Protein AF-A0A6V8E5W1-F1 (afdb_monomer)

Foldseek 3Di:
DDPVVVVVVLVVVVVVVQCVLVVPPDPWWDDWDDDPQQKIWTWTDDPPDIDIWIHHDDDDDDDDDDDDDPDDDDDGPRDPPPPPPPPPPVDQAAEEEEEQAQDPDPVLNCLLVVLQVVCVVVRYHYDYDHNPQDLVSSVVVQVPDWFAEEEEDLPADEDDLVRVLVVLVVSRNDPGHYYYYQGAQVGHDDDPVCPPHHYYYHDNDDDGSSVVSSVVSVSSSSSVCVVVVNVPPPD

Mean predicted aligned error: 17.14 Å

Sequence (235 aa):
MSPLSIASFHSTCMWRICRRASSGASKFISQASLSSDNQVRVSLRMGSLGFEATFGFFPKGHHPMTSRRCGWFMDLSVGQRIERASRYKTTMGRLTVHTHGAPKDSAMAQLIERYGERIRSRGVSLEHHSAKLDGVGYVDRLLGRSGRLILMDEGGSQEDSVAFARRFEEWQLGSDDVHLAVGPAEGWPPHDGLRAIERLSLSAMTYPHELAAAMVVEQLYRATEIQRGSGYHKA

Radius of gyration: 29.86 Å; Cα contacts (8 Å, |Δi|>4): 302; chains: 1; bounding box: 34×90×55 Å

Secondary structure (DSSP, 8-state):
--HHHHHHHHHHHHHHHHHHHHTTSSTTEEEEEEETTTEEEEEEEETTEEEEEEEE-PPP-------------------------------PPPEEEEEES--SSHHHHHHHHHHHHHHHTTTEEEEEEPTTS-HHHHHHHHHTSSSEEEEEEEEEEE--HHHHHHHHHHHHHSSS-EEEEEPPTT-----GGGTTSEEEES-SS---HHHHHHHHHHHHHHHHHHHTT-TT---

pLDDT: mean 73.03, std 25.51, range [27.31, 98.06]

Nearest PDB structures (foldseek):
  1to0-assembly1_A  TM=8.620E-01  e=1.796E-09  Bacillus subtilis
  1to0-assembly3_E  TM=8.584E-01  e=2.967E-09  Bacillus subtilis
  5twj-assembly1_C  TM=8.024E-01  e=1.584E-09  Escherichia coli
  1ns5-assembly1_A  TM=8.419E-01  e=8.623E-09  Escherichia coli
  1o6d-assembly1_A  TM=8.060E-01  e=2.353E-08  Thermotoga maritima

Solvent-accessible surface area (backbone atoms only — not comparable to full-atom values): 14125 Å² total; per-residue (Å²): 132,65,74,70,59,58,55,54,51,51,55,54,52,51,49,51,51,52,50,50,55,69,66,67,77,51,100,38,61,73,48,74,52,80,50,99,80,58,29,44,38,40,37,32,41,60,88,94,44,77,46,80,47,74,47,76,69,82,86,90,83,87,85,84,88,84,85,92,71,95,76,82,83,83,81,81,83,82,76,85,75,81,72,75,78,75,69,85,62,94,46,60,14,42,36,35,40,35,33,60,17,70,59,83,51,67,68,48,36,52,49,36,50,58,34,43,63,67,32,40,87,74,47,38,46,82,43,67,39,61,67,84,53,51,60,63,62,48,50,52,59,57,70,70,50,80,56,50,62,35,36,50,36,64,91,25,57,73,66,55,71,67,58,48,23,51,53,52,49,54,44,43,74,29,73,50,31,35,36,43,33,42,41,41,88,90,44,79,60,96,49,80,85,55,73,85,48,50,44,38,16,96,39,95,63,93,64,59,43,55,58,46,46,31,49,52,40,45,51,52,39,50,22,57,34,54,75,69,66,45,80,77,81,73,129

Structure (mmCIF, N/CA/C/O backbone):
data_AF-A0A6V8E5W1-F1
#
_entry.id   AF-A0A6V8E5W1-F1
#
loop_
_atom_site.group_PDB
_atom_site.id
_atom_site.type_symbol
_atom_site.label_atom_id
_atom_site.label_alt_id
_atom_site.label_comp_id
_atom_site.label_asym_id
_atom_site.label_entity_id
_atom_site.label_seq_id
_atom_site.pdbx_PDB_ins_code
_atom_site.Cartn_x
_atom_site.Cartn_y
_atom_site.Cartn_z
_atom_site.occupancy
_atom_site.B_iso_or_equiv
_atom_site.auth_seq_id
_atom_site.auth_comp_id
_atom_site.auth_asym_id
_atom_site.auth_atom_id
_atom_site.pdbx_PDB_model_num
ATOM 1 N N . MET A 1 1 ? -8.814 -72.113 25.671 1.00 39.00 1 MET A N 1
ATOM 2 C CA . MET A 1 1 ? -8.827 -71.051 26.704 1.00 39.00 1 MET A CA 1
ATOM 3 C C . MET A 1 1 ? -10.109 -70.265 26.525 1.00 39.00 1 MET A C 1
ATOM 5 O O . MET A 1 1 ? -10.386 -69.837 25.413 1.00 39.00 1 MET A O 1
ATOM 9 N N . SER A 1 2 ? -10.933 -70.184 27.565 1.00 28.11 2 SER A N 1
ATOM 10 C CA . SER A 1 2 ? -12.239 -69.524 27.532 1.00 28.11 2 SER A CA 1
ATOM 11 C C . SER A 1 2 ? -12.092 -68.018 27.230 1.00 28.11 2 SER A C 1
ATOM 13 O O . SER A 1 2 ? -11.207 -67.373 27.799 1.00 28.11 2 SER A O 1
ATOM 15 N N . PRO A 1 3 ? -12.946 -67.429 26.367 1.00 32.72 3 PRO A N 1
ATOM 16 C CA . PRO A 1 3 ? -12.862 -66.016 25.961 1.00 32.72 3 PRO A CA 1
ATOM 17 C C . PRO A 1 3 ? -12.962 -65.027 27.137 1.00 32.72 3 PRO A C 1
ATOM 19 O O . PRO A 1 3 ? -12.435 -63.918 27.070 1.00 32.72 3 PRO A O 1
ATOM 22 N N . LEU A 1 4 ? -13.538 -65.460 28.262 1.00 30.83 4 LEU A N 1
ATOM 23 C CA . LEU A 1 4 ? -13.637 -64.687 29.504 1.00 30.83 4 LEU A CA 1
ATOM 24 C C . LEU A 1 4 ? -12.272 -64.400 30.166 1.00 30.83 4 LEU A C 1
ATOM 26 O O . LEU A 1 4 ? -12.110 -63.365 30.810 1.00 30.83 4 LEU A O 1
ATOM 30 N N . SER A 1 5 ? -11.262 -65.260 29.976 1.00 32.47 5 SER A N 1
ATOM 31 C CA . SER A 1 5 ? -9.927 -65.067 30.572 1.00 32.47 5 SER A CA 1
ATOM 32 C C . SER A 1 5 ? -9.123 -63.961 29.872 1.00 32.47 5 SER A C 1
ATOM 34 O O . SER A 1 5 ? -8.417 -63.198 30.531 1.00 32.47 5 SER A O 1
ATOM 36 N N . ILE A 1 6 ? -9.275 -63.818 28.550 1.00 34.16 6 ILE A N 1
ATOM 37 C CA . ILE A 1 6 ? -8.532 -62.844 27.731 1.00 34.16 6 ILE A CA 1
ATOM 38 C C . ILE A 1 6 ? -9.069 -61.418 27.926 1.00 34.16 6 ILE A C 1
ATOM 40 O O . ILE A 1 6 ? -8.277 -60.474 27.984 1.00 34.16 6 ILE A O 1
ATOM 44 N N . ALA A 1 7 ? -10.389 -61.260 28.071 1.00 36.50 7 ALA A N 1
ATOM 45 C CA . ALA A 1 7 ? -11.021 -59.966 28.337 1.00 36.50 7 ALA A CA 1
ATOM 46 C C . ALA A 1 7 ? -10.644 -59.423 29.728 1.00 36.50 7 ALA A C 1
ATOM 48 O O . ALA A 1 7 ? -10.270 -58.258 29.867 1.00 36.50 7 ALA A O 1
ATOM 49 N N . SER A 1 8 ? -10.641 -60.290 30.748 1.00 36.69 8 SER A N 1
ATOM 50 C CA . SER A 1 8 ? -10.217 -59.931 32.109 1.00 36.69 8 SER A CA 1
ATOM 51 C C . SER A 1 8 ? -8.737 -59.520 32.168 1.00 36.69 8 SER A C 1
ATOM 53 O O . SER A 1 8 ? -8.385 -58.535 32.826 1.00 36.69 8 SER A O 1
ATOM 55 N N . PHE A 1 9 ? -7.865 -60.202 31.414 1.00 35.69 9 PHE A N 1
ATOM 56 C CA . PHE A 1 9 ? -6.437 -59.879 31.362 1.00 35.69 9 PHE A CA 1
ATOM 57 C C . PHE A 1 9 ? -6.160 -58.540 30.651 1.00 35.69 9 PHE A C 1
ATOM 59 O O . PHE A 1 9 ? -5.401 -57.723 31.176 1.00 35.69 9 PHE A O 1
ATOM 66 N N . HIS A 1 10 ? -6.822 -58.263 29.517 1.00 44.91 10 HIS A N 1
ATOM 67 C CA . HIS A 1 10 ? -6.701 -56.980 28.802 1.00 44.91 10 HIS A CA 1
ATOM 68 C C . HIS A 1 10 ? -7.191 -55.802 29.641 1.00 44.91 10 HIS A C 1
ATOM 70 O O . HIS A 1 10 ? -6.483 -54.802 29.765 1.00 44.91 10 HIS A O 1
ATOM 76 N N . SER A 1 11 ? -8.346 -55.949 30.295 1.00 48.28 11 SER A N 1
ATOM 77 C CA . SER A 1 11 ? -8.910 -54.896 31.140 1.00 48.28 11 SER A CA 1
ATOM 78 C C . SER A 1 11 ? -8.008 -54.594 32.345 1.00 48.28 11 SER A C 1
ATOM 80 O O . SER A 1 11 ? -7.834 -53.434 32.712 1.00 48.28 11 SER A O 1
ATOM 82 N N . THR A 1 12 ? -7.352 -55.610 32.917 1.00 49.97 12 THR A N 1
ATOM 83 C CA . THR A 1 12 ? -6.424 -55.439 34.051 1.00 49.97 12 THR A CA 1
ATOM 84 C C . THR A 1 12 ? -5.096 -54.794 33.632 1.00 49.97 12 THR A C 1
ATOM 86 O O . THR A 1 12 ? -4.556 -53.952 34.356 1.00 49.97 12 THR A O 1
ATOM 89 N N . CYS A 1 13 ? -4.567 -55.142 32.453 1.00 49.88 13 CYS A N 1
ATOM 90 C CA . CYS A 1 13 ? -3.348 -54.538 31.905 1.00 49.88 13 CYS A CA 1
ATOM 91 C C . CYS A 1 13 ? -3.576 -53.075 31.494 1.00 49.88 13 CYS A C 1
ATOM 93 O O . CYS A 1 13 ? -2.781 -52.211 31.868 1.00 49.88 13 CYS A O 1
ATOM 95 N N . MET A 1 14 ? -4.688 -52.780 30.810 1.00 48.50 14 MET A N 1
ATOM 96 C CA . MET A 1 14 ? -5.081 -51.415 30.438 1.00 48.50 14 MET A CA 1
ATOM 97 C C . MET A 1 14 ? -5.341 -50.549 31.669 1.00 48.50 14 MET A C 1
ATOM 99 O O . M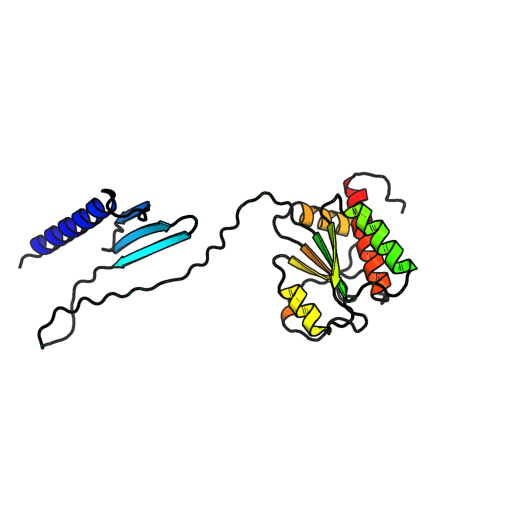ET A 1 14 ? -4.845 -49.425 31.737 1.00 48.50 14 MET A O 1
ATOM 103 N N . TRP A 1 15 ? -6.008 -51.088 32.694 1.00 50.12 15 TRP A N 1
ATOM 104 C CA . TRP A 1 15 ? -6.221 -50.357 33.942 1.00 50.12 15 TRP A CA 1
ATOM 105 C C . TRP A 1 15 ? -4.907 -50.073 34.680 1.00 50.12 15 TRP A C 1
ATOM 107 O O . TRP A 1 15 ? -4.710 -48.963 35.168 1.00 50.12 15 TRP A O 1
ATOM 117 N N . ARG A 1 16 ? -3.952 -51.016 34.705 1.00 51.94 16 ARG A N 1
ATOM 118 C CA . ARG A 1 16 ? -2.610 -50.779 35.274 1.00 51.94 16 ARG A CA 1
ATOM 119 C C . ARG A 1 16 ? -1.819 -49.718 34.508 1.00 51.94 16 ARG A C 1
ATOM 121 O O . ARG A 1 16 ? -1.139 -48.923 35.151 1.00 51.94 16 ARG A O 1
ATOM 128 N N . ILE A 1 17 ? -1.908 -49.679 33.178 1.00 54.47 17 ILE A N 1
ATOM 129 C CA . ILE A 1 17 ? -1.236 -48.665 32.349 1.00 54.47 17 ILE A CA 1
ATOM 130 C C . ILE A 1 17 ? -1.854 -47.284 32.588 1.00 54.47 17 ILE A C 1
ATOM 132 O O . ILE A 1 17 ? -1.120 -46.345 32.892 1.00 54.47 17 ILE A O 1
ATOM 136 N N . CYS A 1 18 ? -3.186 -47.168 32.564 1.00 50.69 18 CYS A N 1
ATOM 137 C CA . CYS A 1 18 ? -3.882 -45.919 32.883 1.00 50.69 18 CYS A CA 1
ATOM 138 C C . CYS A 1 18 ? -3.580 -45.446 34.310 1.00 50.69 18 CYS A C 1
ATOM 140 O O . CYS A 1 18 ? -3.264 -44.276 34.501 1.00 50.69 18 CYS A O 1
ATOM 142 N N . ARG A 1 19 ? -3.584 -46.349 35.302 1.00 50.03 19 ARG A N 1
ATOM 143 C CA . ARG A 1 19 ? -3.295 -46.002 36.702 1.00 50.03 19 ARG A CA 1
ATOM 144 C C . ARG A 1 19 ? -1.847 -45.552 36.903 1.00 50.03 19 ARG A C 1
ATOM 146 O O . ARG A 1 19 ? -1.606 -44.660 37.706 1.00 50.03 19 ARG A O 1
ATOM 153 N N . ARG A 1 20 ? -0.891 -46.134 36.167 1.00 50.88 20 ARG A N 1
ATOM 154 C CA . ARG A 1 20 ? 0.535 -45.759 36.215 1.00 50.88 20 ARG A CA 1
ATOM 155 C C . ARG A 1 20 ? 0.822 -44.455 35.461 1.00 50.88 20 ARG A C 1
ATOM 157 O O . ARG A 1 20 ? 1.708 -43.706 35.863 1.00 50.88 20 ARG A O 1
ATOM 164 N N . ALA A 1 21 ? 0.049 -44.169 34.412 1.00 48.72 21 ALA A N 1
ATOM 165 C CA . ALA A 1 21 ? 0.052 -42.892 33.703 1.00 48.72 21 ALA A CA 1
ATOM 166 C C . ALA A 1 21 ? -0.563 -41.759 34.548 1.00 48.72 21 ALA A C 1
ATOM 168 O O . ALA A 1 21 ? -0.038 -40.651 34.548 1.00 48.72 21 ALA A O 1
ATOM 169 N N . SER A 1 22 ? -1.621 -42.042 35.320 1.00 47.31 22 SER A N 1
ATOM 170 C CA . SER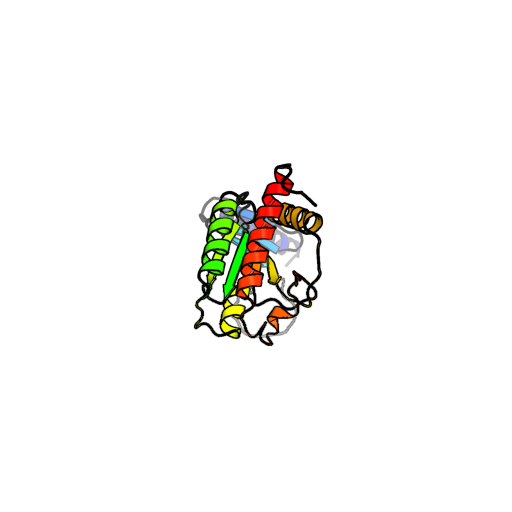 A 1 22 ? -2.260 -41.072 36.220 1.0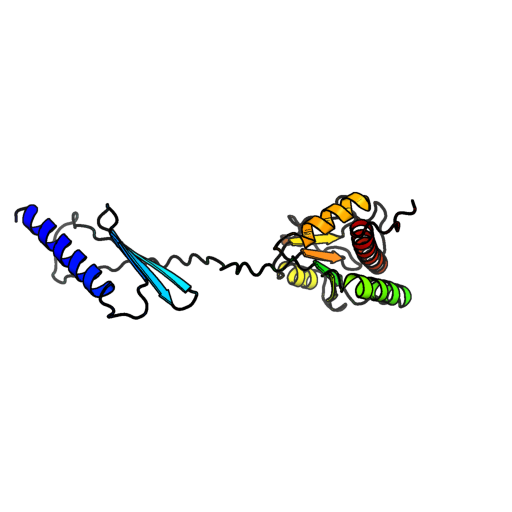0 47.31 22 SER A CA 1
ATOM 171 C C . SER A 1 22 ? -1.539 -40.897 37.563 1.00 47.31 22 SER A C 1
ATOM 173 O O . SER A 1 22 ? -1.702 -39.868 38.206 1.00 47.31 22 SER A O 1
ATOM 175 N N . SER A 1 23 ? -0.737 -41.874 38.013 1.00 46.88 23 SER A N 1
ATOM 176 C CA . SER A 1 23 ? -0.037 -41.837 39.310 1.00 46.88 23 SER A CA 1
ATOM 177 C C . SER A 1 23 ? 1.282 -41.045 39.307 1.00 46.88 23 SER A C 1
ATOM 179 O O . SER A 1 23 ? 2.135 -41.283 40.157 1.00 46.88 23 SER A O 1
ATOM 181 N N . GLY A 1 24 ? 1.485 -40.124 38.360 1.00 48.00 24 GLY A N 1
ATOM 182 C CA . GLY A 1 24 ? 2.549 -39.113 38.448 1.00 48.00 24 GLY A CA 1
ATOM 183 C C . GLY A 1 24 ? 3.979 -39.569 38.130 1.00 48.00 24 GLY A C 1
ATOM 184 O O . GLY A 1 24 ? 4.919 -38.845 38.442 1.00 48.00 24 GLY A O 1
ATOM 185 N N . ALA A 1 25 ? 4.185 -40.720 37.481 1.00 42.56 25 ALA A N 1
ATOM 186 C CA . ALA A 1 25 ? 5.536 -41.190 37.137 1.00 42.56 25 ALA A CA 1
ATOM 187 C C . ALA A 1 25 ? 6.127 -40.584 35.840 1.00 42.56 25 ALA A C 1
ATOM 189 O O . ALA A 1 25 ? 7.254 -40.908 35.479 1.00 42.56 25 ALA A O 1
ATOM 190 N N . SER A 1 26 ? 5.418 -39.695 35.133 1.00 49.19 26 SER A N 1
ATOM 191 C CA . SER A 1 26 ? 5.976 -38.959 33.988 1.00 49.19 26 SER A CA 1
ATOM 192 C C . SER A 1 26 ? 5.387 -37.551 33.910 1.00 49.19 26 SER A C 1
ATOM 194 O O . SER A 1 26 ? 4.176 -37.392 33.783 1.00 49.19 26 SER A O 1
ATOM 196 N N . LYS A 1 27 ? 6.249 -36.526 33.971 1.00 49.88 27 LYS A N 1
ATOM 197 C CA . LYS A 1 27 ? 5.917 -35.081 34.000 1.00 49.88 27 LYS A CA 1
ATOM 198 C C . LYS A 1 27 ? 5.140 -34.552 32.775 1.00 49.88 27 LYS A C 1
ATOM 200 O O . LYS A 1 27 ? 4.880 -33.356 32.713 1.00 49.88 27 LYS A O 1
ATOM 205 N N . PHE A 1 28 ? 4.784 -35.403 31.812 1.00 51.28 28 PHE A N 1
ATOM 206 C CA . PHE A 1 28 ? 4.293 -34.995 30.491 1.00 51.28 28 PHE A CA 1
ATOM 207 C C . PHE A 1 28 ? 2.900 -35.520 30.124 1.00 51.28 28 PHE A C 1
ATOM 209 O O . PHE A 1 28 ? 2.378 -35.139 29.081 1.00 51.28 28 PHE A O 1
ATOM 216 N N . ILE A 1 29 ? 2.278 -36.376 30.940 1.00 52.03 29 ILE A N 1
ATOM 217 C CA . ILE A 1 29 ? 0.945 -36.932 30.651 1.00 52.03 29 ILE A CA 1
ATOM 218 C C . ILE A 1 29 ? -0.122 -36.026 31.261 1.00 52.03 29 ILE A C 1
ATOM 220 O O . ILE A 1 29 ? -0.190 -35.899 32.480 1.00 52.03 29 ILE A O 1
ATOM 224 N N . SER A 1 30 ? -0.957 -35.404 30.422 1.00 54.50 30 SER A N 1
ATOM 225 C CA . SER A 1 30 ? -2.033 -34.524 30.896 1.00 54.50 30 SER A CA 1
ATOM 226 C C . SER A 1 30 ? -3.369 -35.248 31.037 1.00 54.50 30 SER A C 1
ATOM 228 O O . SER A 1 30 ? -4.130 -34.930 31.944 1.00 54.50 30 SER A O 1
ATOM 230 N N . GLN A 1 31 ? -3.670 -36.212 30.158 1.00 54.16 31 GLN A N 1
ATOM 231 C CA . GLN A 1 31 ? -4.918 -36.976 30.221 1.00 54.16 31 GLN A CA 1
ATOM 232 C C . GLN A 1 31 ? -4.781 -38.316 29.485 1.00 54.16 31 GLN A C 1
ATOM 234 O O . GLN A 1 31 ? -4.166 -38.392 28.422 1.00 54.16 31 GLN A O 1
ATOM 239 N N . ALA A 1 32 ? -5.374 -39.372 30.040 1.00 52.66 32 ALA A N 1
ATOM 240 C CA . ALA A 1 32 ? -5.524 -40.662 29.374 1.00 52.66 32 ALA A CA 1
ATOM 241 C C . ALA A 1 32 ? -7.001 -41.060 29.421 1.00 52.66 32 ALA A C 1
ATOM 243 O O . ALA A 1 32 ? -7.615 -41.011 30.488 1.00 52.66 32 ALA A O 1
ATOM 244 N N . SER A 1 33 ? -7.571 -41.432 28.276 1.00 52.09 33 SER A N 1
ATOM 245 C CA . SER A 1 33 ? -8.960 -41.892 28.184 1.00 52.09 33 SER A CA 1
ATOM 246 C C . SER A 1 33 ? -9.050 -43.178 27.368 1.00 52.09 33 SER A C 1
ATOM 248 O O . SER A 1 33 ? -8.272 -43.406 26.437 1.00 52.09 33 SER A O 1
ATOM 250 N N . LEU A 1 34 ? -9.979 -44.044 27.770 1.00 48.88 34 LEU A N 1
ATOM 251 C CA . LEU A 1 34 ? -10.322 -45.253 27.037 1.00 48.88 34 LEU A CA 1
ATOM 252 C C . LEU A 1 34 ? -11.406 -44.928 26.010 1.00 48.88 34 LEU A C 1
ATOM 254 O O . LEU A 1 34 ? -12.451 -44.392 26.374 1.00 48.88 34 LEU A O 1
ATOM 258 N N . SER A 1 35 ? -11.157 -45.280 24.750 1.00 53.78 35 SER A N 1
ATOM 259 C CA . SER A 1 35 ? -12.182 -45.315 23.705 1.00 53.78 35 SER A CA 1
ATOM 260 C C . SER A 1 35 ? -12.846 -46.697 23.676 1.00 53.78 35 SER A C 1
ATOM 262 O O . SER A 1 35 ? -12.212 -47.694 24.032 1.00 53.78 35 SER A O 1
ATOM 264 N N . SER A 1 36 ? -14.103 -46.768 23.233 1.00 50.22 36 SER A N 1
ATOM 265 C CA . SER A 1 36 ? -14.906 -47.997 23.127 1.00 50.22 36 SER A CA 1
ATOM 266 C C . SER A 1 36 ? -14.303 -49.078 22.214 1.00 50.22 36 SER A C 1
ATOM 268 O O . SER A 1 36 ? -14.674 -50.241 22.341 1.00 50.22 36 SER A O 1
ATOM 270 N N . ASP A 1 37 ? -13.322 -48.732 21.372 1.00 53.25 37 ASP A N 1
ATOM 271 C CA . ASP A 1 37 ? -12.779 -49.600 20.312 1.00 53.25 37 ASP A CA 1
ATOM 272 C C . ASP A 1 37 ? -11.394 -50.202 20.626 1.00 53.25 37 ASP A C 1
ATOM 274 O O . ASP A 1 37 ? -10.540 -50.327 19.750 1.00 53.25 37 ASP A O 1
ATOM 278 N N . ASN A 1 38 ? -11.130 -50.576 21.884 1.00 56.22 38 ASN A N 1
ATOM 279 C CA . ASN A 1 38 ? -9.856 -51.195 22.301 1.00 56.22 38 ASN A CA 1
ATOM 280 C C . ASN A 1 38 ? -8.610 -50.326 21.992 1.00 56.22 38 ASN A C 1
ATOM 282 O O . ASN A 1 38 ? -7.503 -50.829 21.764 1.00 56.22 38 ASN A O 1
ATOM 286 N N . GLN A 1 39 ? -8.804 -49.003 21.986 1.00 54.53 39 GLN A N 1
ATOM 287 C CA . GLN A 1 39 ? -7.762 -48.000 21.800 1.00 54.53 39 GLN A CA 1
ATOM 288 C C . GLN A 1 39 ? -7.560 -47.188 23.081 1.00 54.53 39 GLN A C 1
ATOM 290 O O . GLN A 1 39 ? -8.517 -46.743 23.721 1.00 54.53 39 GLN A O 1
ATOM 295 N N . VAL A 1 40 ? -6.297 -46.957 23.435 1.00 55.75 40 VAL A N 1
ATOM 296 C CA . VAL A 1 40 ? -5.905 -46.047 24.512 1.00 55.75 40 VAL A CA 1
ATOM 297 C C . VAL A 1 40 ? -5.382 -44.768 23.884 1.00 55.75 40 VAL A C 1
ATOM 299 O O . VAL A 1 40 ? -4.393 -44.783 23.151 1.00 55.75 40 VAL A O 1
ATOM 302 N N . ARG A 1 41 ? -6.035 -43.651 24.190 1.00 54.91 41 ARG A N 1
ATOM 303 C CA . ARG A 1 41 ? -5.601 -42.327 23.759 1.00 54.91 41 ARG A CA 1
ATOM 304 C C . ARG A 1 41 ? -4.870 -41.650 24.906 1.00 54.91 41 ARG A C 1
ATOM 306 O O . ARG A 1 41 ? -5.413 -41.520 26.007 1.00 54.91 41 ARG A O 1
ATOM 313 N N . VAL A 1 42 ? -3.639 -41.228 24.645 1.00 60.59 42 VAL A N 1
ATOM 314 C CA . VAL A 1 42 ? -2.805 -40.508 25.605 1.00 60.59 42 VAL A CA 1
ATOM 315 C C . VAL A 1 42 ? -2.515 -39.125 25.048 1.00 60.59 42 VAL A C 1
ATOM 317 O O . VAL A 1 42 ? -1.856 -38.979 24.019 1.00 60.59 42 VAL A O 1
ATOM 320 N N . SER A 1 43 ? -2.995 -38.111 25.758 1.00 52.34 43 SER A N 1
ATOM 321 C CA . SER A 1 43 ? -2.653 -36.720 25.497 1.00 52.34 43 SER A CA 1
ATOM 322 C C . SER A 1 43 ? -1.469 -36.332 26.378 1.00 52.34 43 SER A C 1
ATOM 324 O O . SER A 1 43 ? -1.516 -36.437 27.610 1.00 52.34 43 SER A O 1
ATOM 326 N N . LEU A 1 44 ? -0.395 -35.893 25.731 1.00 55.06 44 LEU A N 1
ATOM 327 C CA . LEU A 1 44 ? 0.821 -35.406 26.365 1.00 55.06 44 LEU A CA 1
ATOM 328 C C . LEU A 1 44 ? 0.894 -33.885 26.201 1.00 55.06 44 LEU A C 1
ATOM 330 O O . LEU A 1 44 ? 0.632 -33.361 25.119 1.00 55.06 44 LEU A O 1
ATOM 334 N N . ARG A 1 45 ? 1.293 -33.170 27.254 1.00 44.34 45 ARG A N 1
ATOM 335 C CA . ARG A 1 45 ? 1.620 -31.738 27.187 1.00 44.34 45 ARG A CA 1
ATOM 336 C C . ARG A 1 45 ? 3.066 -31.517 27.597 1.00 44.34 45 ARG A C 1
ATOM 338 O O . ARG A 1 45 ? 3.481 -31.922 28.680 1.00 44.34 45 ARG A O 1
ATOM 345 N N . MET A 1 46 ? 3.811 -30.814 26.750 1.00 45.06 46 MET A N 1
ATOM 346 C CA . MET A 1 46 ? 5.163 -30.343 27.034 1.00 45.06 46 MET A CA 1
ATOM 347 C C . MET A 1 46 ? 5.229 -28.844 26.725 1.00 45.06 46 MET A C 1
ATOM 349 O O . MET A 1 46 ? 5.339 -28.434 25.572 1.00 45.06 46 MET A O 1
ATOM 353 N N . GLY A 1 47 ? 5.103 -28.002 27.754 1.00 60.00 47 GLY A N 1
ATOM 354 C CA . GLY A 1 47 ? 4.986 -26.552 27.563 1.00 60.00 47 GLY A CA 1
ATOM 355 C C . GLY A 1 47 ? 3.724 -26.181 26.772 1.00 60.00 47 GLY A C 1
ATOM 356 O O . GLY A 1 47 ? 2.622 -26.567 27.155 1.00 60.00 47 GLY A O 1
ATOM 357 N N . SER A 1 48 ? 3.882 -25.444 25.667 1.00 44.97 48 SER A N 1
ATOM 358 C CA . SER A 1 48 ? 2.791 -25.076 24.747 1.00 44.97 48 SER A CA 1
ATOM 359 C C . SER A 1 48 ? 2.514 -26.113 23.651 1.00 44.97 48 SER A C 1
ATOM 361 O O . SER A 1 48 ? 1.668 -25.869 22.795 1.00 44.97 48 SER A O 1
ATOM 363 N N . LEU A 1 49 ? 3.237 -27.237 23.634 1.00 41.44 49 LEU A N 1
ATOM 364 C CA . LEU A 1 49 ? 3.074 -28.297 22.641 1.00 41.44 49 LEU A CA 1
ATOM 365 C C . LEU A 1 49 ? 2.185 -29.405 23.212 1.00 41.44 49 LEU A C 1
ATOM 367 O O . LEU A 1 49 ? 2.483 -29.978 24.265 1.00 41.44 49 LEU A O 1
ATOM 371 N N . GLY A 1 50 ? 1.085 -29.686 22.515 1.00 44.16 50 GLY A N 1
ATOM 372 C CA . GLY A 1 50 ? 0.239 -30.850 22.754 1.00 44.16 50 GLY A CA 1
ATOM 373 C C . GLY A 1 50 ? 0.581 -31.956 21.763 1.00 44.16 50 GLY A C 1
ATOM 374 O O . GLY A 1 50 ? 0.682 -31.695 20.568 1.00 44.16 50 GLY A O 1
ATOM 375 N N . PHE A 1 51 ? 0.750 -33.180 22.255 1.00 52.34 51 PHE A N 1
ATOM 376 C CA . PHE A 1 51 ? 0.887 -34.374 21.427 1.00 52.34 51 PHE A CA 1
ATOM 377 C C . PHE A 1 51 ? -0.248 -35.334 21.758 1.00 52.34 51 PHE A C 1
ATOM 379 O O . PHE A 1 51 ? -0.581 -35.536 22.927 1.00 52.34 51 PHE A O 1
ATOM 386 N N . GLU A 1 52 ? -0.817 -35.955 20.735 1.00 47.06 52 GLU A N 1
ATOM 387 C CA . GLU A 1 52 ? -1.833 -36.985 20.896 1.00 47.06 52 GLU A CA 1
ATOM 388 C C . GLU A 1 52 ? -1.284 -38.287 20.320 1.00 47.06 52 GLU A C 1
ATOM 390 O O . GLU A 1 52 ? -0.955 -38.373 19.139 1.00 47.06 52 GLU A O 1
ATOM 395 N N . ALA A 1 53 ? -1.126 -39.290 21.181 1.00 53.84 53 ALA A N 1
ATOM 396 C CA . ALA A 1 53 ? -0.707 -40.625 20.789 1.00 53.84 53 ALA A CA 1
ATOM 397 C C . ALA A 1 53 ? -1.889 -41.577 20.976 1.00 53.84 53 ALA A C 1
ATOM 399 O O . ALA A 1 53 ? -2.472 -41.658 22.061 1.00 53.84 53 ALA A O 1
ATOM 400 N N . THR A 1 54 ? -2.241 -42.299 19.916 1.00 49.06 54 THR A N 1
ATOM 401 C CA . THR A 1 54 ? -3.297 -43.314 19.954 1.00 49.06 54 THR A CA 1
ATOM 402 C C . THR A 1 54 ? -2.657 -44.690 19.863 1.00 49.06 54 THR A C 1
ATOM 404 O O . THR A 1 54 ? -1.924 -44.975 18.922 1.00 49.06 54 THR A O 1
ATOM 407 N N . PHE A 1 55 ? -2.928 -45.542 20.847 1.00 53.41 55 PHE A N 1
ATOM 408 C CA . PHE A 1 55 ? -2.420 -46.907 20.920 1.00 53.41 55 PHE A CA 1
ATOM 409 C C . PHE A 1 55 ? -3.574 -47.879 20.670 1.00 53.41 55 PHE A C 1
ATOM 411 O O . PHE A 1 55 ? -4.480 -47.976 21.497 1.00 53.41 55 PHE A O 1
ATOM 418 N N . GLY A 1 56 ? -3.559 -48.592 19.543 1.00 46.16 56 GLY A N 1
ATOM 419 C CA . GLY A 1 56 ? -4.543 -49.633 19.231 1.00 46.16 56 GLY A CA 1
ATOM 420 C C . GLY A 1 56 ? -4.030 -51.037 19.551 1.00 46.16 56 GLY A C 1
ATOM 421 O O . GLY A 1 56 ? -2.881 -51.357 19.253 1.00 46.16 56 GLY A O 1
ATOM 422 N N . PHE A 1 57 ? -4.882 -51.888 20.131 1.00 50.59 57 PHE A N 1
ATOM 423 C CA . PHE A 1 57 ? -4.575 -53.298 20.392 1.00 50.59 57 PHE A CA 1
ATOM 424 C C . PHE A 1 57 ? -5.443 -54.211 19.515 1.00 50.59 57 PHE A C 1
ATOM 426 O O . PHE A 1 57 ? -6.649 -54.328 19.734 1.00 50.59 57 PHE A O 1
ATOM 433 N N . PHE A 1 58 ? -4.827 -54.891 18.542 1.00 46.81 58 PHE A N 1
ATOM 434 C CA . PHE A 1 58 ? -5.511 -55.834 17.650 1.00 46.81 58 PHE A CA 1
ATOM 435 C C . PHE A 1 58 ? -5.243 -57.301 18.045 1.00 46.81 58 PHE A C 1
ATOM 437 O O . PHE A 1 58 ? -4.079 -57.686 18.202 1.00 46.81 58 PHE A O 1
ATOM 444 N N . PRO A 1 59 ? -6.277 -58.156 18.172 1.00 40.53 59 PRO A N 1
ATOM 445 C CA . PRO A 1 59 ? -6.099 -59.600 18.314 1.00 40.53 59 PRO A CA 1
ATOM 446 C C . PRO A 1 59 ? -5.714 -60.246 16.968 1.00 40.53 59 PRO A C 1
ATOM 448 O O . PRO A 1 59 ? -6.277 -59.927 15.925 1.00 40.53 59 PRO A O 1
ATOM 451 N N . LYS A 1 60 ? -4.734 -61.163 16.978 1.00 38.12 60 LYS A N 1
ATOM 452 C CA . LYS A 1 60 ? -4.211 -61.829 15.769 1.00 38.12 60 LYS A CA 1
ATOM 453 C C . LYS A 1 60 ? -5.182 -62.858 15.167 1.00 38.12 60 LYS A C 1
ATOM 455 O O . LYS A 1 60 ? -5.637 -63.754 15.870 1.00 38.12 60 LYS A O 1
ATOM 460 N N . GLY A 1 61 ? -5.307 -62.826 13.839 1.00 32.50 61 GLY A N 1
ATOM 461 C CA . GLY A 1 61 ? -5.717 -63.929 12.951 1.00 32.50 61 GLY A CA 1
ATOM 462 C C . GLY A 1 61 ? -5.965 -63.352 11.551 1.00 32.50 61 GLY A C 1
ATOM 463 O O . GLY A 1 61 ? -6.866 -62.546 11.401 1.00 32.50 61 GLY A O 1
ATOM 464 N N . HIS A 1 62 ? -5.138 -63.561 10.525 1.00 31.19 62 HIS A N 1
ATOM 465 C CA . HIS A 1 62 ? -4.751 -64.831 9.910 1.00 31.19 62 HIS A CA 1
ATOM 466 C C . HIS A 1 62 ? -3.351 -64.754 9.264 1.00 31.19 62 HIS A C 1
ATOM 468 O O . HIS A 1 62 ? -3.074 -63.802 8.546 1.00 31.19 62 HIS A O 1
ATOM 474 N N . HIS A 1 63 ? -2.494 -65.760 9.492 1.00 30.67 63 HIS A N 1
ATOM 475 C CA . HIS A 1 63 ? -1.786 -66.567 8.470 1.00 30.67 63 HIS A CA 1
ATOM 476 C C . HIS A 1 63 ? -0.807 -67.569 9.135 1.00 30.67 63 HIS A C 1
ATOM 478 O O . HIS A 1 63 ? -0.423 -67.369 10.292 1.00 30.67 63 HIS A O 1
ATOM 484 N N . PRO A 1 64 ? -0.481 -68.700 8.471 1.00 31.31 64 PRO A N 1
ATOM 485 C CA . PRO A 1 64 ? -0.016 -69.918 9.130 1.00 31.31 64 PRO A CA 1
ATOM 486 C C . PRO A 1 64 ? 1.501 -69.967 9.377 1.00 31.31 64 PRO A C 1
ATOM 488 O O . PRO A 1 64 ? 2.296 -69.461 8.597 1.00 31.31 64 PRO A O 1
ATOM 491 N N . MET A 1 65 ? 1.852 -70.649 10.475 1.00 28.00 65 MET A N 1
ATOM 492 C CA . MET A 1 65 ? 3.072 -71.438 10.722 1.00 28.00 65 MET A CA 1
ATOM 493 C C . MET A 1 65 ? 4.417 -70.904 10.187 1.00 28.00 65 MET A C 1
ATOM 495 O O . MET A 1 65 ? 4.818 -71.211 9.075 1.00 28.00 65 MET A O 1
ATOM 499 N N . THR A 1 66 ? 5.230 -70.279 11.044 1.00 29.88 66 THR A N 1
ATOM 500 C CA . THR A 1 66 ? 6.363 -70.906 11.772 1.00 29.88 66 THR A CA 1
ATOM 501 C C . THR A 1 66 ? 7.361 -69.864 12.297 1.00 29.88 66 THR A C 1
ATOM 503 O O . THR A 1 66 ? 7.552 -68.784 11.749 1.00 29.88 66 THR A O 1
ATOM 506 N N . SER A 1 67 ? 8.055 -70.276 13.357 1.00 27.31 67 SER A N 1
ATOM 507 C CA . SER A 1 67 ? 9.227 -69.664 13.991 1.00 27.31 67 SER A CA 1
ATOM 508 C C . SER A 1 67 ? 8.974 -68.618 15.086 1.00 27.31 67 SER A C 1
ATOM 510 O O . SER A 1 67 ? 8.191 -67.676 14.998 1.00 27.31 67 SER A O 1
ATOM 512 N N . ARG A 1 68 ? 9.637 -68.905 16.206 1.00 35.50 68 ARG A N 1
ATOM 513 C CA . ARG A 1 68 ? 9.546 -68.268 17.511 1.00 35.50 68 ARG A CA 1
ATOM 514 C C . ARG A 1 68 ? 10.318 -66.952 17.501 1.00 35.50 68 ARG A C 1
ATOM 516 O O . ARG A 1 68 ? 11.526 -66.971 17.304 1.00 35.50 68 ARG A O 1
ATOM 523 N N . ARG A 1 69 ? 9.628 -65.858 17.816 1.00 30.81 69 ARG A N 1
ATOM 524 C CA . ARG A 1 69 ? 10.053 -64.704 18.634 1.00 30.81 69 ARG A CA 1
ATOM 525 C C . ARG A 1 69 ? 8.868 -63.740 18.625 1.00 30.81 69 ARG A C 1
ATOM 527 O O . ARG A 1 69 ? 8.401 -63.347 17.562 1.00 30.81 69 ARG A O 1
ATOM 534 N N . CYS A 1 70 ? 8.328 -63.421 19.799 1.00 29.86 70 CYS A N 1
ATOM 535 C CA . CYS A 1 70 ? 7.225 -62.473 19.950 1.00 29.86 70 CYS A CA 1
ATOM 536 C C . CYS A 1 70 ? 7.710 -61.061 19.589 1.00 29.86 70 CYS A C 1
ATOM 538 O O . CYS A 1 70 ? 8.110 -60.296 20.460 1.00 29.86 70 CYS A O 1
ATOM 540 N N . GLY A 1 71 ? 7.721 -60.741 18.296 1.00 27.80 71 GLY A N 1
ATOM 541 C CA . GLY A 1 71 ? 7.883 -59.383 17.798 1.00 27.80 71 GLY A CA 1
ATOM 542 C C . GLY A 1 71 ? 6.575 -58.629 17.999 1.00 27.80 71 GLY A C 1
ATOM 543 O O . GLY A 1 71 ? 5.589 -58.898 17.313 1.00 27.80 71 GLY A O 1
ATOM 544 N N . TRP A 1 72 ? 6.555 -57.734 18.981 1.00 35.62 72 TRP A N 1
ATOM 545 C CA . TRP A 1 72 ? 5.527 -56.709 19.108 1.00 35.62 72 TRP A CA 1
ATOM 546 C C . TRP A 1 72 ? 5.809 -55.656 18.037 1.00 35.62 72 TRP A C 1
ATOM 548 O O . TRP A 1 72 ? 6.914 -55.120 17.990 1.00 35.62 72 TRP A O 1
ATOM 558 N N . PHE A 1 73 ? 4.849 -55.401 17.153 1.00 29.28 73 PHE A N 1
ATOM 559 C CA . PHE A 1 73 ? 4.980 -54.373 16.125 1.00 29.28 73 PHE A CA 1
ATOM 560 C C . PHE A 1 73 ? 4.381 -53.076 16.681 1.00 29.28 73 PHE A C 1
ATOM 562 O O . PHE A 1 73 ? 3.201 -53.039 17.025 1.00 29.28 73 PHE A O 1
ATOM 569 N N . MET A 1 74 ? 5.215 -52.051 16.851 1.00 32.47 74 MET A N 1
ATOM 570 C CA . MET A 1 74 ? 4.790 -50.684 17.151 1.00 32.47 74 MET A CA 1
ATOM 571 C C . MET A 1 74 ? 4.589 -49.969 15.819 1.00 32.47 74 MET A C 1
ATOM 573 O O . MET A 1 74 ? 5.546 -49.836 15.062 1.00 32.47 74 MET A O 1
ATOM 577 N N . ASP A 1 75 ? 3.374 -49.504 15.549 1.00 30.34 75 ASP A N 1
ATOM 578 C CA . ASP A 1 75 ? 3.136 -48.519 14.499 1.00 30.34 75 ASP A CA 1
ATOM 579 C C . ASP A 1 75 ? 3.003 -47.146 15.168 1.00 30.34 75 ASP A C 1
ATOM 581 O O . ASP A 1 75 ? 2.065 -46.891 15.927 1.00 30.34 75 ASP A O 1
ATOM 585 N N . LEU A 1 76 ? 4.022 -46.303 14.988 1.00 31.70 76 LEU A N 1
ATOM 586 C CA . LEU A 1 76 ? 4.084 -44.951 15.533 1.00 31.70 76 LEU A CA 1
ATOM 587 C C . LEU A 1 76 ? 3.753 -43.972 14.405 1.00 31.70 76 LEU A C 1
ATOM 589 O O . LEU A 1 76 ? 4.643 -43.392 13.788 1.00 31.70 76 LEU A O 1
ATOM 593 N N . SER A 1 77 ? 2.466 -43.775 14.136 1.00 32.22 77 SER A N 1
ATOM 594 C CA . SER A 1 77 ? 2.031 -42.742 13.197 1.00 32.22 77 SER A CA 1
ATOM 595 C C . SER A 1 77 ? 2.103 -41.369 13.874 1.00 32.22 77 SER A C 1
ATOM 597 O O . SER A 1 77 ? 1.183 -40.949 14.577 1.00 32.22 77 SER A O 1
ATOM 599 N N . VAL A 1 78 ? 3.220 -40.662 13.686 1.00 33.75 78 VAL A N 1
ATOM 600 C CA . VAL A 1 78 ? 3.380 -39.259 14.095 1.00 33.75 78 VAL A CA 1
ATOM 601 C C . VAL A 1 78 ? 2.697 -38.373 13.053 1.00 33.75 78 VAL A C 1
ATOM 603 O O . VAL A 1 78 ? 3.311 -37.912 12.096 1.00 33.75 78 VAL A O 1
ATOM 606 N N . GLY A 1 79 ? 1.399 -38.134 13.230 1.00 34.16 79 GLY A N 1
ATOM 607 C CA . GLY A 1 79 ? 0.698 -37.084 12.498 1.00 34.16 79 GLY A CA 1
ATOM 608 C C . GLY A 1 79 ? 1.084 -35.722 13.067 1.00 34.16 79 GLY A C 1
ATOM 609 O O . GLY A 1 79 ? 0.591 -35.336 14.125 1.00 34.16 79 GLY A O 1
ATOM 610 N N . GLN A 1 80 ? 1.963 -34.978 12.391 1.00 32.78 80 GLN A N 1
ATOM 611 C CA . GLN A 1 80 ? 2.189 -33.571 12.723 1.00 32.78 80 GLN A CA 1
ATOM 612 C C . GLN A 1 80 ? 0.973 -32.749 12.295 1.00 32.78 80 GLN A C 1
ATOM 614 O O . GLN A 1 80 ? 0.907 -32.215 11.191 1.00 32.78 80 GLN A O 1
ATOM 619 N N . ARG A 1 81 ? -0.002 -32.619 13.191 1.00 35.03 81 ARG A N 1
ATOM 620 C CA . ARG A 1 81 ? -1.005 -31.564 13.093 1.00 35.03 81 ARG A CA 1
ATOM 621 C C . ARG A 1 81 ? -0.369 -30.311 13.686 1.00 35.03 81 ARG A C 1
ATOM 623 O O . ARG A 1 81 ? -0.341 -30.132 14.900 1.00 35.03 81 ARG A O 1
ATOM 630 N N . ILE A 1 82 ? 0.223 -29.480 12.827 1.00 37.75 82 ILE A N 1
ATOM 631 C CA . ILE A 1 82 ? 0.665 -28.134 13.202 1.00 37.75 82 ILE A CA 1
ATOM 632 C C . ILE A 1 82 ? -0.606 -27.322 13.457 1.00 37.75 82 ILE A C 1
ATOM 634 O O . ILE A 1 82 ? -1.095 -26.599 12.593 1.00 37.75 82 ILE A O 1
ATOM 638 N N . GLU A 1 83 ? -1.175 -27.456 14.649 1.00 40.75 83 GLU A N 1
ATOM 639 C CA . GLU A 1 83 ? -2.084 -26.446 15.161 1.00 40.75 83 GLU A CA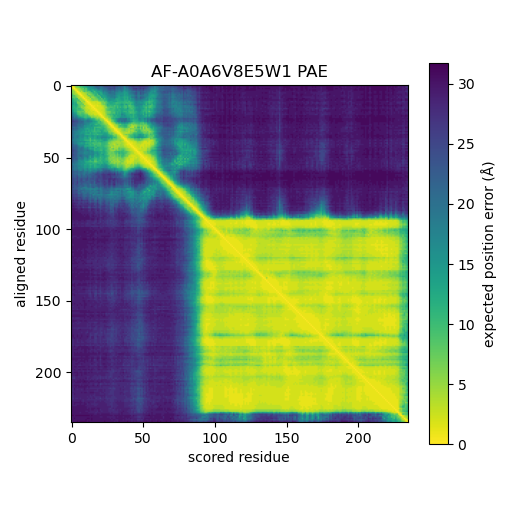 1
ATOM 640 C C . GLU A 1 83 ? -1.202 -25.244 15.484 1.00 40.75 83 GLU A C 1
ATOM 642 O O . GLU A 1 83 ? -0.547 -25.180 16.526 1.00 40.75 83 GLU A O 1
ATOM 647 N N . ARG A 1 84 ? -1.105 -24.313 14.523 1.00 43.09 84 ARG A N 1
ATOM 648 C CA . ARG A 1 84 ? -0.616 -22.963 14.796 1.00 43.09 84 ARG A CA 1
ATOM 649 C C . ARG A 1 84 ? -1.450 -22.468 15.966 1.00 43.09 84 ARG A C 1
ATOM 651 O O . ARG A 1 84 ? -2.618 -22.129 15.798 1.00 43.09 84 ARG A O 1
ATOM 658 N N . ALA A 1 85 ? -0.848 -22.458 17.149 1.00 36.47 85 ALA A N 1
ATOM 659 C CA . ALA A 1 85 ? -1.369 -21.751 18.295 1.00 36.47 85 ALA A CA 1
ATOM 660 C C . ALA A 1 85 ? -1.407 -20.272 17.905 1.00 36.47 85 ALA A C 1
ATOM 662 O O . ALA A 1 85 ? -0.442 -19.531 18.105 1.00 36.47 85 ALA A O 1
ATOM 663 N N . SER A 1 86 ? -2.517 -19.860 17.291 1.00 44.09 86 SER A N 1
ATOM 664 C CA . SER A 1 86 ? -2.937 -18.475 17.273 1.00 44.09 86 SER A CA 1
ATOM 665 C C . SER A 1 86 ? -3.111 -18.111 18.737 1.00 44.09 86 SER A C 1
ATOM 667 O O . SER A 1 86 ? -4.110 -18.423 19.385 1.00 44.09 86 SER A O 1
ATOM 669 N N . ARG A 1 87 ? -2.056 -17.534 19.315 1.00 38.84 87 ARG A N 1
ATOM 670 C CA . ARG A 1 87 ? -2.224 -16.697 20.488 1.00 38.84 87 ARG A CA 1
ATOM 671 C C . ARG A 1 87 ? -3.254 -15.665 20.057 1.00 38.84 87 ARG A C 1
ATOM 673 O O . A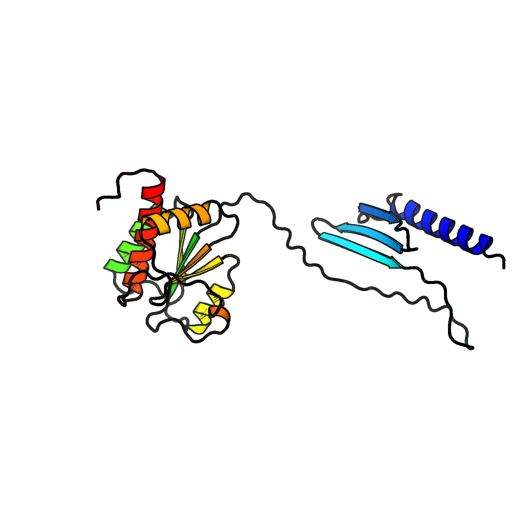RG A 1 87 ? -2.909 -14.786 19.274 1.00 38.84 87 ARG A O 1
ATOM 680 N N . TYR A 1 88 ? -4.462 -15.742 20.606 1.00 40.94 88 TYR A N 1
ATOM 681 C CA . TYR A 1 88 ? -5.346 -14.590 20.738 1.00 40.94 88 TYR A CA 1
ATOM 682 C C . TYR A 1 88 ? -4.654 -13.582 21.662 1.00 40.94 88 TYR A C 1
ATOM 684 O O . TYR A 1 88 ? -5.009 -13.373 22.817 1.00 40.94 88 TYR A O 1
ATOM 692 N N . LYS A 1 89 ? -3.573 -12.990 21.163 1.00 37.25 89 LYS A N 1
ATOM 693 C CA . LYS A 1 89 ? -3.230 -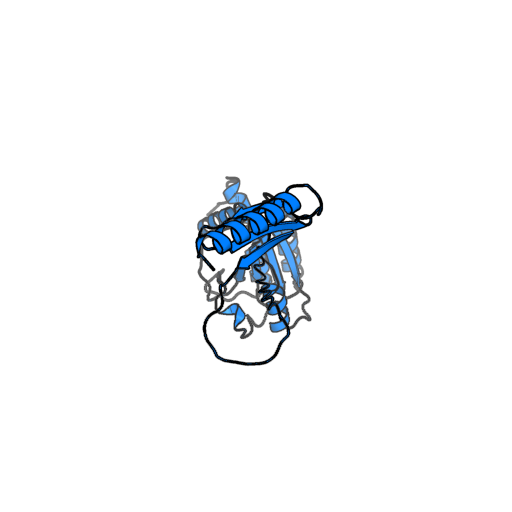11.632 21.499 1.00 37.25 89 LYS A CA 1
ATOM 694 C C . LYS A 1 89 ? -4.270 -10.852 20.711 1.00 37.25 89 LYS A C 1
ATOM 696 O O . LYS A 1 89 ? -4.314 -10.986 19.491 1.00 37.25 89 LYS A O 1
ATOM 701 N N . THR A 1 90 ? -5.143 -10.123 21.396 1.00 40.09 90 THR A N 1
ATOM 702 C CA . THR A 1 90 ? -5.974 -9.088 20.774 1.00 40.09 90 THR A CA 1
ATOM 703 C C . THR A 1 90 ? -5.021 -8.028 20.229 1.00 40.09 90 THR A C 1
ATOM 705 O O . THR A 1 90 ? -4.751 -7.007 20.851 1.00 40.09 90 THR A O 1
ATOM 708 N N . THR A 1 91 ? -4.368 -8.354 19.126 1.00 48.31 91 THR A N 1
ATOM 709 C CA . THR A 1 91 ? -3.580 -7.446 18.320 1.00 48.31 91 THR A CA 1
ATOM 710 C C . THR A 1 91 ? -4.537 -7.071 17.216 1.00 48.31 91 THR A C 1
ATOM 712 O O . THR A 1 91 ? -4.882 -7.921 16.405 1.00 48.31 91 THR A O 1
ATOM 715 N N . MET A 1 92 ? -5.020 -5.832 17.253 1.00 62.28 92 MET A N 1
ATOM 716 C CA . MET A 1 92 ? -5.628 -5.222 16.075 1.00 62.28 92 MET A CA 1
ATOM 717 C C . MET A 1 92 ? -4.668 -5.426 14.899 1.00 62.28 92 MET A C 1
ATOM 719 O O . MET A 1 92 ? -3.458 -5.219 15.080 1.00 62.28 92 MET A O 1
ATOM 723 N N . GLY A 1 93 ? -5.189 -5.874 13.757 1.00 69.69 93 GLY A N 1
ATOM 724 C CA . GLY A 1 93 ? -4.406 -6.136 12.555 1.00 69.69 93 GLY A CA 1
ATOM 725 C C . GLY A 1 93 ? -3.544 -4.927 12.207 1.00 69.69 93 GLY A C 1
ATOM 726 O O . GLY A 1 93 ? -4.028 -3.791 12.163 1.00 69.69 93 GLY A O 1
ATOM 727 N N . ARG A 1 94 ? -2.236 -5.138 12.025 1.00 89.62 94 ARG A N 1
ATOM 728 C CA . ARG A 1 94 ? -1.348 -4.067 11.562 1.00 89.62 94 ARG A CA 1
ATOM 729 C C . ARG A 1 94 ? -1.464 -3.957 10.054 1.00 89.62 94 ARG A C 1
ATOM 731 O O . ARG A 1 94 ? -1.351 -4.954 9.347 1.00 89.62 94 ARG A O 1
ATOM 738 N N . LEU A 1 95 ? -1.617 -2.730 9.564 1.00 96.38 95 LEU A N 1
ATOM 739 C CA . LEU A 1 95 ? -1.556 -2.460 8.135 1.00 96.38 95 LEU A CA 1
ATOM 740 C C . LEU A 1 95 ? -0.140 -2.024 7.760 1.00 96.38 95 LEU A C 1
ATOM 742 O O . LEU A 1 95 ? 0.442 -1.139 8.390 1.00 96.38 95 LEU A O 1
ATOM 746 N N . THR A 1 96 ? 0.428 -2.641 6.733 1.00 97.62 96 THR A N 1
ATOM 747 C CA . THR A 1 96 ? 1.747 -2.297 6.198 1.00 97.62 96 THR A CA 1
ATOM 748 C C . THR A 1 96 ? 1.623 -1.964 4.722 1.00 97.62 96 THR A C 1
ATOM 750 O O . THR A 1 96 ? 1.140 -2.778 3.939 1.00 97.62 96 THR A O 1
ATOM 753 N N . VAL A 1 97 ? 2.070 -0.772 4.336 1.00 97.69 97 VAL A N 1
ATOM 754 C CA . VAL A 1 97 ? 2.172 -0.358 2.937 1.00 97.69 97 VAL A CA 1
AT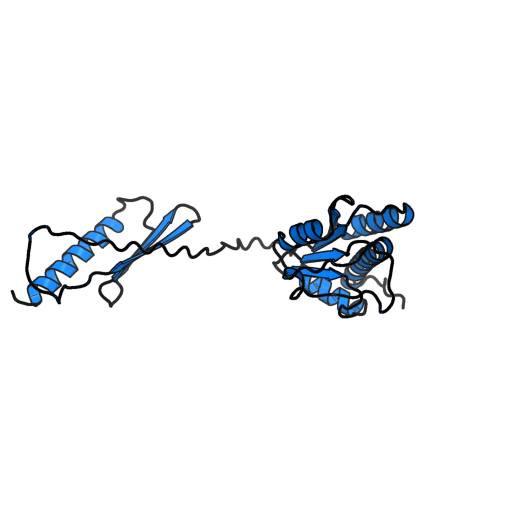OM 755 C C . VAL A 1 97 ? 3.590 -0.631 2.453 1.00 97.69 97 VAL A C 1
ATOM 757 O O . VAL A 1 97 ? 4.555 -0.096 3.000 1.00 97.69 97 VAL A O 1
ATOM 760 N N . HIS A 1 98 ? 3.716 -1.460 1.425 1.00 97.62 98 HIS A N 1
ATOM 761 C CA . HIS A 1 98 ? 4.976 -1.820 0.796 1.00 97.62 98 HIS A CA 1
ATOM 762 C C . HIS A 1 98 ? 5.183 -1.039 -0.496 1.00 97.62 98 HIS A C 1
ATOM 764 O O . HIS A 1 98 ? 4.274 -0.917 -1.317 1.00 97.62 98 HIS A O 1
ATOM 770 N N . THR A 1 99 ? 6.402 -0.549 -0.689 1.00 95.75 99 THR A N 1
ATOM 771 C CA . THR A 1 99 ? 6.826 0.118 -1.928 1.00 95.75 99 THR A CA 1
ATOM 772 C C . THR A 1 99 ? 8.112 -0.509 -2.451 1.00 95.75 99 THR A C 1
ATOM 774 O O . THR A 1 99 ? 8.968 -0.944 -1.674 1.00 95.75 99 THR A O 1
ATOM 777 N N . HIS A 1 100 ? 8.248 -0.569 -3.775 1.00 94.19 100 HIS A N 1
ATOM 778 C CA . HIS A 1 100 ? 9.464 -1.031 -4.435 1.00 94.19 100 HIS A CA 1
ATOM 779 C C . HIS A 1 100 ? 10.426 0.142 -4.634 1.00 94.19 100 HIS A C 1
ATOM 781 O O . HIS A 1 100 ? 10.275 0.935 -5.557 1.00 94.19 100 HIS A O 1
ATOM 787 N N . GLY A 1 101 ? 11.399 0.272 -3.736 1.00 89.19 101 GLY A N 1
ATOM 788 C CA . GLY A 1 101 ? 12.279 1.434 -3.687 1.00 89.19 101 GLY A CA 1
ATOM 789 C C . GLY A 1 101 ? 11.745 2.556 -2.799 1.00 89.19 101 GLY A C 1
ATOM 790 O O . GLY A 1 101 ? 10.544 2.700 -2.570 1.00 89.19 101 GLY A O 1
ATOM 791 N N . ALA A 1 102 ? 12.672 3.366 -2.291 1.00 84.25 102 ALA A N 1
ATOM 792 C CA . ALA A 1 102 ? 12.326 4.691 -1.798 1.00 84.25 102 ALA A CA 1
ATOM 793 C C . ALA A 1 102 ? 12.049 5.608 -3.007 1.00 84.25 102 ALA A C 1
ATOM 795 O O . ALA A 1 102 ? 12.743 5.459 -4.022 1.00 84.25 102 ALA A O 1
ATOM 796 N N . PRO A 1 103 ? 11.085 6.542 -2.912 1.00 87.12 103 PRO A N 1
ATOM 797 C CA . PRO A 1 103 ? 10.814 7.497 -3.983 1.00 87.12 103 PRO A CA 1
ATOM 798 C C . PRO A 1 103 ? 12.080 8.274 -4.354 1.00 87.12 103 PRO A C 1
ATOM 800 O O . PRO A 1 103 ? 12.805 8.746 -3.475 1.00 87.12 103 PRO A O 1
ATOM 803 N N . LYS A 1 104 ? 12.364 8.383 -5.653 1.00 89.69 104 LYS A N 1
ATOM 804 C CA . LYS A 1 104 ? 13.492 9.160 -6.175 1.00 89.69 104 LYS A CA 1
ATOM 805 C C . LYS A 1 104 ? 13.156 10.642 -6.226 1.00 89.69 104 LYS A C 1
ATOM 807 O O . LYS A 1 104 ? 14.046 11.466 -6.015 1.00 89.69 104 LYS A O 1
ATOM 812 N N . ASP A 1 105 ? 11.901 10.979 -6.516 1.00 92.50 105 ASP A N 1
ATOM 813 C CA . ASP A 1 105 ? 11.439 12.358 -6.488 1.00 92.50 105 ASP A CA 1
ATOM 814 C C . ASP A 1 105 ? 11.275 12.848 -5.041 1.00 92.50 105 ASP A C 1
ATOM 816 O O . ASP A 1 105 ? 10.610 12.228 -4.206 1.00 92.50 105 ASP A O 1
ATOM 820 N N . SER A 1 106 ? 11.891 13.991 -4.733 1.00 92.31 106 SER A N 1
ATOM 821 C CA . SER A 1 106 ? 11.920 14.523 -3.370 1.00 92.31 106 SER A CA 1
ATOM 822 C C . SER A 1 106 ? 10.569 15.070 -2.911 1.00 92.31 106 SER A C 1
ATOM 824 O O . SER A 1 106 ? 10.294 15.058 -1.709 1.00 92.31 106 SER A O 1
ATOM 826 N N . ALA A 1 107 ? 9.712 15.529 -3.828 1.00 94.25 107 ALA A N 1
ATOM 827 C CA . ALA A 1 107 ? 8.367 15.971 -3.484 1.00 94.25 107 ALA A CA 1
ATOM 828 C C . ALA A 1 107 ? 7.474 14.764 -3.167 1.00 94.25 107 ALA A C 1
ATOM 830 O O . ALA A 1 107 ? 6.733 14.798 -2.182 1.00 94.25 107 ALA A O 1
ATOM 831 N N . MET A 1 108 ? 7.591 13.675 -3.933 1.00 94.44 108 MET A N 1
ATOM 832 C CA . MET A 1 108 ? 6.886 12.422 -3.647 1.00 94.44 108 MET A CA 1
ATOM 833 C C . MET A 1 108 ? 7.337 11.809 -2.320 1.00 94.44 108 MET A C 1
ATOM 835 O O . MET A 1 108 ? 6.489 11.444 -1.504 1.00 94.44 108 MET A O 1
ATOM 839 N N . ALA A 1 109 ? 8.649 11.767 -2.059 1.00 93.81 109 ALA A N 1
ATOM 840 C CA . ALA A 1 109 ? 9.191 11.303 -0.782 1.00 93.81 109 ALA A CA 1
ATOM 841 C C . ALA A 1 109 ? 8.598 12.087 0.400 1.00 93.81 109 ALA A C 1
ATOM 843 O O . ALA A 1 109 ? 8.040 11.492 1.321 1.00 93.81 109 ALA A O 1
ATOM 844 N N . GLN A 1 110 ? 8.610 13.422 0.324 1.00 95.44 110 GLN A N 1
ATOM 845 C CA . GLN A 1 110 ? 8.048 14.280 1.370 1.00 95.44 110 GLN A CA 1
ATOM 846 C C . GLN A 1 110 ? 6.547 14.060 1.588 1.00 95.44 110 GLN A C 1
ATOM 848 O O . GLN A 1 110 ? 6.081 14.119 2.726 1.00 95.44 110 GLN A O 1
ATOM 853 N N . LEU A 1 111 ? 5.769 13.835 0.524 1.00 95.44 111 LEU A N 1
ATOM 854 C CA . LEU A 1 111 ? 4.337 13.553 0.648 1.00 95.44 111 LEU A CA 1
ATOM 855 C C . LEU A 1 111 ? 4.091 12.214 1.347 1.00 95.44 111 LEU A C 1
ATOM 857 O O . LEU A 1 111 ? 3.286 12.153 2.281 1.00 95.44 111 LEU A O 1
ATOM 861 N N . ILE A 1 112 ? 4.799 11.166 0.924 1.00 95.94 112 ILE A N 1
ATOM 862 C CA . ILE A 1 112 ? 4.679 9.820 1.492 1.00 95.94 112 ILE A CA 1
ATOM 863 C C . ILE A 1 112 ? 5.067 9.828 2.972 1.00 95.94 112 ILE A C 1
ATOM 865 O O . ILE A 1 112 ? 4.310 9.325 3.801 1.00 95.94 112 ILE A O 1
ATOM 869 N N . GLU A 1 113 ? 6.191 10.452 3.322 1.00 95.06 113 GLU A N 1
ATOM 870 C CA . GLU A 1 113 ? 6.647 10.560 4.710 1.00 95.06 113 GLU A CA 1
ATOM 871 C C . GLU A 1 113 ? 5.661 11.365 5.562 1.00 95.06 113 GLU A C 1
ATOM 873 O O . GLU A 1 113 ? 5.205 10.881 6.600 1.00 95.06 113 GLU A O 1
ATOM 878 N N . ARG A 1 114 ? 5.237 12.548 5.092 1.00 96.00 114 ARG A N 1
ATOM 879 C CA . ARG A 1 114 ? 4.307 13.421 5.826 1.00 96.00 114 ARG A CA 1
ATOM 880 C C . ARG A 1 114 ? 2.992 12.723 6.149 1.00 96.00 114 ARG A C 1
ATOM 882 O O . ARG A 1 114 ? 2.492 12.849 7.266 1.00 96.00 114 ARG A O 1
ATOM 889 N N . TYR A 1 115 ? 2.380 12.030 5.189 1.00 96.44 115 TYR A N 1
ATOM 890 C CA . TYR A 1 115 ? 1.145 11.295 5.470 1.00 96.44 115 TYR A CA 1
ATOM 891 C C . TYR A 1 115 ? 1.413 10.024 6.279 1.00 96.44 115 TYR A C 1
ATOM 893 O O . TYR A 1 115 ? 0.639 9.722 7.188 1.00 96.44 115 TYR A O 1
ATOM 901 N N . GLY A 1 116 ? 2.537 9.348 6.030 1.00 95.25 116 GLY A N 1
ATOM 902 C CA . GLY A 1 116 ? 3.006 8.188 6.783 1.00 95.25 116 GLY A CA 1
ATOM 903 C C . GLY A 1 116 ? 3.110 8.438 8.284 1.00 95.25 116 GLY A C 1
ATOM 904 O O . GLY A 1 116 ? 2.586 7.663 9.085 1.00 95.25 116 GLY A O 1
ATOM 905 N N . GLU A 1 117 ? 3.716 9.554 8.685 1.00 95.06 117 GLU A N 1
ATOM 906 C CA . GLU A 1 117 ? 3.822 9.959 10.091 1.00 95.06 117 GLU A CA 1
ATOM 907 C C . GLU A 1 117 ? 2.448 10.148 10.746 1.00 95.06 117 GLU A C 1
ATOM 909 O O . GLU A 1 117 ? 2.230 9.739 11.890 1.00 95.06 117 GLU A O 1
ATOM 914 N N . ARG A 1 118 ? 1.487 10.712 10.006 1.00 93.81 118 ARG A N 1
ATOM 915 C CA . ARG A 1 118 ? 0.135 11.000 10.509 1.00 93.81 118 ARG A CA 1
ATOM 916 C C . ARG A 1 118 ? -0.674 9.726 10.734 1.00 93.81 118 ARG A C 1
ATOM 918 O O . ARG A 1 118 ? -1.396 9.630 11.729 1.00 93.81 118 ARG A O 1
ATOM 925 N N . ILE A 1 119 ? -0.517 8.735 9.858 1.00 94.31 119 ILE A N 1
ATOM 926 C CA . ILE A 1 119 ? -1.226 7.449 9.952 1.00 94.31 119 ILE A CA 1
ATOM 927 C C . ILE A 1 119 ? -0.499 6.415 10.815 1.00 94.31 119 ILE A C 1
ATOM 929 O O . ILE A 1 119 ? -1.114 5.436 11.236 1.00 94.31 119 ILE A O 1
ATOM 933 N N . ARG A 1 120 ? 0.769 6.652 11.180 1.00 93.25 120 ARG A N 1
ATOM 934 C CA . ARG A 1 120 ? 1.545 5.760 12.058 1.00 93.25 120 ARG A CA 1
ATOM 935 C C . ARG A 1 120 ? 0.860 5.493 13.395 1.00 93.25 120 ARG A C 1
ATOM 937 O O . ARG A 1 120 ? 0.817 4.359 13.867 1.00 93.25 120 ARG A O 1
ATOM 944 N N . SER A 1 121 ? 0.266 6.531 13.983 1.00 87.56 121 SER A N 1
ATOM 945 C CA . SER A 1 121 ? -0.504 6.428 15.234 1.00 87.56 121 SER A CA 1
ATOM 946 C C . SER A 1 121 ? -1.780 5.580 15.111 1.00 87.56 121 SER A C 1
ATOM 948 O O . SER A 1 121 ? -2.368 5.206 16.123 1.00 87.56 121 SER A O 1
ATOM 950 N N . ARG A 1 122 ? -2.202 5.253 13.882 1.00 89.56 122 ARG A N 1
ATOM 951 C CA . ARG A 1 122 ? -3.413 4.487 13.549 1.00 89.56 122 ARG A CA 1
ATOM 952 C C . ARG A 1 122 ? -3.126 3.028 13.191 1.00 89.56 122 ARG A C 1
ATOM 954 O O . ARG A 1 122 ? -3.996 2.352 12.653 1.00 89.56 122 ARG A O 1
ATOM 961 N N . GLY A 1 123 ? -1.918 2.541 13.482 1.00 90.88 123 GLY A N 1
ATOM 962 C CA . GLY A 1 123 ? -1.533 1.154 13.210 1.00 90.88 123 GLY A CA 1
ATOM 963 C C . GLY A 1 123 ? -1.141 0.885 11.757 1.00 90.88 123 GLY A C 1
ATOM 964 O O . GLY A 1 123 ? -1.033 -0.277 11.372 1.00 90.88 123 GLY A O 1
ATOM 965 N N . VAL A 1 124 ? -0.903 1.942 10.972 1.00 95.56 124 VAL A N 1
ATOM 966 C CA . VAL A 1 124 ? -0.384 1.848 9.605 1.00 95.56 124 VAL A CA 1
ATOM 967 C C . VAL A 1 124 ? 1.128 2.056 9.610 1.00 95.56 124 VAL A C 1
ATOM 969 O O . VAL A 1 124 ? 1.633 2.994 10.218 1.00 95.56 124 VAL A O 1
ATOM 972 N N . SER A 1 125 ? 1.870 1.197 8.924 1.00 95.50 125 SER A N 1
ATOM 973 C CA . SER A 1 125 ? 3.320 1.306 8.765 1.00 95.50 125 SER A CA 1
ATOM 974 C C . SER A 1 125 ? 3.709 1.373 7.292 1.00 95.50 125 SER A C 1
ATOM 976 O O . SER A 1 125 ? 3.008 0.841 6.437 1.00 95.50 125 SER A O 1
ATOM 978 N N . LEU A 1 126 ? 4.819 2.052 7.002 1.00 95.50 126 LEU A N 1
ATOM 979 C CA . LEU A 1 126 ? 5.407 2.131 5.668 1.00 95.50 126 LEU A CA 1
ATOM 980 C C . LEU A 1 126 ? 6.682 1.295 5.636 1.00 95.50 126 LEU A C 1
ATOM 982 O O . LEU A 1 126 ? 7.524 1.415 6.528 1.00 95.50 126 LEU A O 1
ATOM 986 N N . GLU A 1 127 ? 6.826 0.470 4.605 1.00 95.56 127 GLU A N 1
ATOM 987 C CA . GLU A 1 127 ? 8.021 -0.326 4.365 1.00 95.56 127 GLU A CA 1
ATOM 988 C C . GLU A 1 127 ? 8.518 -0.137 2.927 1.00 95.56 127 GLU A C 1
ATOM 990 O O . GLU A 1 127 ? 7.888 -0.564 1.955 1.00 95.56 127 GLU A O 1
ATOM 995 N N . HIS A 1 128 ? 9.687 0.487 2.803 1.00 94.75 128 HIS A N 1
ATOM 996 C CA . HIS A 1 128 ? 10.382 0.660 1.532 1.00 94.75 128 HIS A CA 1
ATOM 997 C C . HIS A 1 128 ? 11.333 -0.512 1.301 1.00 94.75 128 HIS A C 1
ATOM 999 O O . HIS A 1 128 ? 12.271 -0.734 2.070 1.00 94.75 128 HIS A O 1
ATOM 1005 N N . HIS A 1 129 ? 11.107 -1.264 0.228 1.00 94.69 129 HIS A N 1
ATOM 1006 C CA . HIS A 1 129 ? 12.027 -2.311 -0.205 1.00 94.69 129 HIS A CA 1
ATOM 1007 C C . HIS A 1 129 ? 13.165 -1.707 -1.024 1.00 94.69 129 HIS A C 1
ATOM 1009 O O . HIS A 1 129 ? 13.076 -0.586 -1.517 1.00 94.69 129 HIS A O 1
ATOM 1015 N N . SER A 1 130 ? 14.271 -2.436 -1.170 1.00 92.31 130 SER A N 1
ATOM 1016 C CA . SER A 1 130 ? 15.405 -1.939 -1.952 1.00 92.31 130 SER A CA 1
ATOM 1017 C C . SER A 1 130 ? 15.014 -1.746 -3.417 1.00 92.31 130 SER A C 1
ATOM 1019 O O . SER A 1 130 ? 14.516 -2.677 -4.038 1.00 92.31 130 SER A O 1
ATOM 1021 N N . ALA A 1 131 ? 15.349 -0.593 -4.000 1.00 87.50 131 ALA A N 1
ATOM 1022 C CA . ALA A 1 131 ? 15.175 -0.350 -5.436 1.00 87.50 131 ALA A CA 1
ATOM 1023 C C . ALA A 1 131 ? 16.035 -1.279 -6.319 1.00 87.50 131 ALA A C 1
ATOM 1025 O O . ALA A 1 131 ? 15.806 -1.381 -7.518 1.00 87.50 131 ALA A O 1
ATOM 1026 N N . LYS A 1 132 ? 17.050 -1.937 -5.738 1.00 90.06 132 LYS A N 1
ATOM 1027 C CA . LYS A 1 132 ? 17.894 -2.929 -6.426 1.00 90.06 132 LYS A CA 1
ATOM 1028 C C . LYS A 1 132 ? 17.288 -4.331 -6.422 1.00 90.06 132 LYS A C 1
ATOM 1030 O O . LYS A 1 132 ? 17.842 -5.220 -7.059 1.00 90.06 132 LYS A O 1
ATOM 1035 N N . LEU A 1 133 ? 16.228 -4.547 -5.646 1.00 91.62 133 LEU A N 1
ATOM 1036 C CA . LEU A 1 133 ? 15.518 -5.814 -5.634 1.00 91.62 133 LEU A CA 1
ATOM 1037 C C . LEU A 1 133 ? 14.822 -5.971 -6.985 1.00 91.62 133 LEU A C 1
ATOM 1039 O O . LEU A 1 133 ? 14.203 -5.030 -7.470 1.00 91.62 133 LEU A O 1
ATOM 1043 N N . ASP A 1 134 ? 14.930 -7.133 -7.604 1.00 93.31 134 ASP A N 1
ATOM 1044 C CA . ASP A 1 134 ? 14.183 -7.422 -8.819 1.00 93.31 134 ASP A CA 1
ATOM 1045 C C . ASP A 1 134 ? 12.680 -7.559 -8.517 1.00 93.31 134 ASP A C 1
ATOM 1047 O O . ASP A 1 134 ? 12.255 -7.689 -7.365 1.00 93.31 134 ASP A O 1
ATOM 1051 N N . GLY A 1 135 ? 11.846 -7.500 -9.557 1.00 91.69 135 GLY A N 1
ATOM 1052 C CA . GLY A 1 135 ? 10.396 -7.607 -9.384 1.00 91.69 135 GLY A CA 1
ATOM 1053 C C . GLY A 1 135 ? 9.986 -8.935 -8.741 1.00 91.69 135 GLY A C 1
ATOM 1054 O O . GLY A 1 135 ? 9.117 -8.954 -7.872 1.00 91.69 135 GLY A O 1
ATOM 1055 N N . VAL A 1 136 ? 10.623 -10.041 -9.138 1.00 94.19 136 VAL A N 1
ATOM 1056 C CA . VAL A 1 136 ? 10.316 -11.379 -8.607 1.00 94.19 136 VAL A CA 1
ATOM 1057 C C . VAL A 1 136 ? 10.719 -11.480 -7.138 1.00 94.19 136 VAL A C 1
ATOM 1059 O O . VAL A 1 136 ? 9.884 -11.832 -6.309 1.00 94.19 136 VAL A O 1
ATOM 1062 N N . GLY A 1 137 ? 11.934 -11.059 -6.773 1.00 95.12 137 GLY A N 1
ATOM 1063 C CA . GLY A 1 137 ? 12.366 -11.043 -5.378 1.00 95.12 137 GLY A CA 1
ATOM 1064 C C . GLY A 1 137 ? 11.538 -10.104 -4.500 1.00 95.12 137 GLY A C 1
ATOM 1065 O O . GLY A 1 137 ? 11.367 -10.363 -3.307 1.00 95.12 137 GLY A O 1
ATOM 1066 N N . TYR A 1 138 ? 10.977 -9.028 -5.059 1.00 95.75 138 TYR A N 1
ATOM 1067 C CA . TYR A 1 138 ? 10.006 -8.194 -4.351 1.00 95.75 138 TYR A CA 1
ATOM 1068 C C . TYR A 1 138 ? 8.720 -8.958 -4.046 1.00 95.75 138 TYR A C 1
ATOM 1070 O O . TYR A 1 138 ? 8.274 -8.970 -2.899 1.00 95.75 138 TYR A O 1
ATOM 1078 N N . VAL A 1 139 ? 8.170 -9.655 -5.038 1.00 96.38 139 VAL A N 1
ATOM 1079 C CA . VAL A 1 139 ? 6.984 -10.500 -4.872 1.00 96.38 139 VAL A CA 1
ATOM 1080 C C . VAL A 1 139 ? 7.221 -11.612 -3.851 1.00 96.38 139 VAL A C 1
ATOM 1082 O O . VAL A 1 139 ? 6.392 -11.792 -2.961 1.00 96.38 139 VAL A O 1
ATOM 1085 N N . ASP A 1 140 ? 8.369 -12.287 -3.893 1.00 95.50 140 ASP A N 1
ATOM 1086 C CA . ASP A 1 140 ? 8.721 -13.328 -2.920 1.00 95.50 140 ASP A CA 1
ATOM 1087 C C . ASP A 1 140 ? 8.734 -12.792 -1.484 1.00 95.50 140 ASP A C 1
ATOM 1089 O O . ASP A 1 140 ? 8.233 -13.433 -0.556 1.00 95.50 140 ASP A O 1
ATOM 1093 N N . ARG A 1 141 ? 9.253 -11.573 -1.282 1.00 96.06 141 ARG A N 1
ATOM 1094 C CA . ARG A 1 141 ? 9.227 -10.923 0.036 1.00 96.06 141 ARG A CA 1
ATOM 1095 C C . ARG A 1 141 ? 7.818 -10.604 0.510 1.00 96.06 141 ARG A C 1
ATOM 1097 O O . ARG A 1 141 ? 7.575 -10.691 1.713 1.00 96.06 141 ARG A O 1
ATOM 1104 N N . LEU A 1 142 ? 6.927 -10.210 -0.398 1.00 96.75 142 LEU A N 1
ATOM 1105 C CA . LEU A 1 142 ? 5.525 -9.938 -0.080 1.00 96.75 142 LEU A CA 1
ATOM 1106 C C . LEU A 1 142 ? 4.785 -11.233 0.273 1.00 96.75 142 LEU A C 1
ATOM 1108 O O . LEU A 1 142 ? 4.111 -11.286 1.296 1.00 96.75 142 LEU A O 1
ATOM 1112 N N . LEU A 1 143 ? 4.965 -12.292 -0.519 1.00 95.94 143 LEU A N 1
ATOM 1113 C CA . LEU A 1 143 ? 4.350 -13.604 -0.289 1.00 95.94 143 LEU A CA 1
ATOM 1114 C C . LEU A 1 143 ? 4.889 -14.307 0.965 1.00 95.94 143 LEU A C 1
ATOM 1116 O O . LEU A 1 143 ? 4.191 -15.118 1.568 1.00 95.94 143 LEU A O 1
ATOM 1120 N N . GLY A 1 144 ? 6.111 -13.977 1.391 1.00 94.94 144 GLY A N 1
ATOM 1121 C CA . GLY A 1 144 ? 6.681 -14.437 2.657 1.00 94.94 144 GLY A CA 1
ATOM 1122 C C . GLY A 1 144 ? 6.057 -13.799 3.905 1.00 94.94 144 GLY A C 1
ATOM 1123 O O . GLY A 1 144 ? 6.377 -14.218 5.020 1.00 94.94 144 GLY A O 1
ATOM 1124 N N . ARG A 1 145 ? 5.190 -12.786 3.758 1.00 94.38 145 ARG A N 1
ATOM 1125 C CA . ARG A 1 145 ? 4.487 -12.162 4.884 1.00 94.38 145 ARG A CA 1
ATOM 1126 C C . ARG A 1 145 ? 3.273 -12.978 5.305 1.00 94.38 145 ARG A C 1
ATOM 1128 O O . ARG A 1 145 ? 2.563 -13.558 4.492 1.00 94.38 145 ARG A O 1
ATOM 1135 N N . SER A 1 146 ? 3.025 -13.007 6.609 1.00 93.25 146 SER A N 1
ATOM 1136 C CA . SER A 1 146 ? 1.803 -13.572 7.170 1.00 93.25 146 SER A CA 1
ATOM 1137 C C . SER A 1 146 ? 0.697 -12.528 7.166 1.00 93.25 146 SER A C 1
ATOM 1139 O O . SER A 1 146 ? 0.908 -11.446 7.697 1.00 93.25 146 SER A O 1
ATOM 1141 N N . GLY A 1 147 ? -0.480 -12.883 6.664 1.00 93.69 147 GLY A N 1
ATOM 1142 C CA . GLY A 1 147 ? -1.637 -11.995 6.648 1.00 93.69 147 GLY A CA 1
ATOM 1143 C C . GLY A 1 147 ? -2.261 -11.914 5.262 1.00 93.69 147 GLY A C 1
ATOM 1144 O O . GLY A 1 147 ? -1.986 -12.746 4.394 1.00 93.69 147 GLY A O 1
ATOM 1145 N N . ARG A 1 148 ? -3.108 -10.909 5.056 1.00 95.88 148 ARG A N 1
ATOM 1146 C CA . ARG A 1 148 ? -3.757 -10.641 3.772 1.00 95.88 148 ARG A CA 1
ATOM 1147 C C . ARG A 1 148 ? -2.871 -9.730 2.931 1.00 95.88 148 ARG A C 1
ATOM 1149 O O . ARG A 1 148 ? -2.593 -8.607 3.336 1.00 95.88 148 ARG A O 1
ATOM 1156 N N . LEU A 1 149 ? -2.461 -10.191 1.753 1.00 97.69 149 LEU A N 1
ATOM 1157 C CA . LEU A 1 149 ? -1.782 -9.368 0.750 1.00 97.69 149 LEU A CA 1
ATOM 1158 C C . LEU A 1 149 ? -2.808 -8.798 -0.234 1.00 97.69 149 LEU A C 1
ATOM 1160 O O . LEU A 1 149 ? -3.677 -9.524 -0.711 1.00 97.69 149 LEU A O 1
ATOM 1164 N N . ILE A 1 150 ? -2.688 -7.509 -0.536 1.00 98.00 150 ILE A N 1
ATOM 1165 C CA . ILE A 1 150 ? -3.511 -6.780 -1.500 1.00 98.00 150 ILE A CA 1
ATOM 1166 C C . ILE A 1 150 ? -2.567 -5.985 -2.394 1.00 98.00 150 ILE A C 1
ATOM 1168 O O . ILE A 1 150 ? -1.704 -5.254 -1.903 1.00 98.00 150 ILE A O 1
ATOM 1172 N N . LEU A 1 151 ? -2.710 -6.135 -3.706 1.00 98.06 151 LEU A N 1
ATOM 1173 C CA . LEU A 1 151 ? -1.863 -5.450 -4.677 1.00 98.06 151 LEU A CA 1
ATOM 1174 C C . LEU A 1 151 ? -2.565 -4.199 -5.193 1.00 98.06 151 LEU A C 1
ATOM 1176 O O . LEU A 1 151 ? -3.743 -4.240 -5.541 1.00 98.06 151 LEU A O 1
ATOM 1180 N N . MET A 1 152 ? -1.821 -3.106 -5.303 1.00 97.81 152 MET A N 1
ATOM 1181 C CA . MET A 1 152 ? -2.250 -1.944 -6.067 1.00 97.81 152 MET A CA 1
ATOM 1182 C C . MET A 1 152 ? -1.933 -2.192 -7.539 1.00 97.81 152 MET A C 1
ATOM 1184 O O . MET A 1 152 ? -0.780 -2.444 -7.898 1.00 97.81 152 MET A O 1
ATOM 1188 N N . ASP A 1 153 ? -2.962 -2.169 -8.375 1.00 94.94 153 ASP A N 1
ATOM 1189 C CA . ASP A 1 153 ? -2.897 -2.563 -9.780 1.00 94.94 153 ASP A CA 1
ATOM 1190 C C . ASP A 1 153 ? -4.005 -1.838 -10.554 1.00 94.94 153 ASP A C 1
ATOM 1192 O O . ASP A 1 153 ? -5.139 -1.761 -10.081 1.00 94.94 153 ASP A O 1
ATOM 1196 N N . GLU A 1 154 ? -3.698 -1.303 -11.735 1.00 92.25 154 GLU A N 1
ATOM 1197 C CA . GLU A 1 154 ? -4.675 -0.585 -12.566 1.00 92.25 154 GLU A CA 1
ATOM 1198 C C . GLU A 1 154 ? -5.865 -1.467 -12.980 1.00 92.25 154 GLU A C 1
ATOM 1200 O O . GLU A 1 154 ? -6.988 -0.966 -13.063 1.00 92.25 154 GLU A O 1
ATOM 1205 N N . GLY A 1 155 ? -5.652 -2.781 -13.131 1.00 91.12 155 GLY A N 1
ATOM 1206 C CA . GLY A 1 155 ? -6.687 -3.778 -13.422 1.00 91.12 155 GLY A CA 1
ATOM 1207 C C . GLY A 1 155 ? -7.451 -4.291 -12.195 1.00 91.12 155 GLY A C 1
ATOM 1208 O O . GLY A 1 155 ? -8.229 -5.239 -12.312 1.00 91.12 155 GLY A O 1
ATOM 1209 N N . GLY A 1 156 ? -7.212 -3.721 -11.010 1.00 94.50 156 GLY A N 1
ATOM 1210 C CA . GLY A 1 156 ? -7.928 -4.050 -9.777 1.00 94.50 156 GLY A CA 1
ATOM 1211 C C . GLY A 1 156 ? -9.337 -3.453 -9.688 1.00 94.50 156 GLY A C 1
ATOM 1212 O O . GLY A 1 156 ? -9.756 -2.645 -10.516 1.00 94.50 156 GLY A O 1
ATOM 1213 N N . SER A 1 157 ? -10.077 -3.817 -8.638 1.00 96.88 157 SER A N 1
ATOM 1214 C CA . SER A 1 157 ? -11.377 -3.196 -8.358 1.00 96.88 157 SER A CA 1
ATOM 1215 C C . SER A 1 157 ? -11.201 -1.757 -7.876 1.00 96.88 157 SER A C 1
ATOM 1217 O O . SER A 1 157 ? -10.315 -1.482 -7.065 1.00 96.88 157 SER A O 1
ATOM 1219 N N . GLN A 1 158 ? -12.064 -0.857 -8.343 1.00 97.00 158 GLN A N 1
ATOM 1220 C CA . GLN A 1 158 ? -12.083 0.542 -7.922 1.00 97.00 158 GLN A CA 1
ATOM 1221 C C . GLN A 1 158 ? -13.108 0.767 -6.820 1.00 97.00 158 GLN A C 1
ATOM 1223 O O . GLN A 1 158 ? -14.203 0.205 -6.844 1.00 97.00 158 GLN A O 1
ATOM 1228 N N . GLU A 1 159 ? -12.747 1.626 -5.879 1.00 96.88 159 GLU A N 1
ATOM 1229 C CA . GLU A 1 159 ? -13.584 2.019 -4.755 1.00 96.88 159 GLU A CA 1
ATOM 1230 C C . GLU A 1 159 ? -13.539 3.536 -4.610 1.00 96.88 159 GLU A C 1
ATOM 1232 O O . GLU A 1 159 ? -12.512 4.164 -4.874 1.00 96.88 159 GLU A O 1
ATOM 1237 N N . ASP A 1 160 ? -14.648 4.131 -4.176 1.00 96.88 160 ASP A N 1
ATOM 1238 C CA . ASP A 1 160 ? -14.619 5.513 -3.711 1.00 96.88 160 ASP A CA 1
ATOM 1239 C C . ASP A 1 160 ? -13.979 5.606 -2.312 1.00 96.88 160 ASP A C 1
ATOM 1241 O O . ASP A 1 160 ? -13.743 4.603 -1.628 1.00 96.88 160 ASP A O 1
ATOM 1245 N N . SER A 1 161 ? -13.703 6.830 -1.856 1.00 95.69 161 SER A N 1
ATOM 1246 C CA . SER A 1 161 ? -13.060 7.047 -0.557 1.00 95.69 161 SER A CA 1
ATOM 1247 C C . SER A 1 161 ? -13.878 6.526 0.633 1.00 95.69 161 SER A C 1
ATOM 1249 O O . SER A 1 161 ? -13.288 6.187 1.657 1.00 95.69 161 SER A O 1
ATOM 1251 N N . VAL A 1 162 ? -15.211 6.457 0.536 1.00 95.38 162 VAL A N 1
ATOM 1252 C CA . VAL A 1 162 ? -16.078 5.991 1.632 1.00 95.38 162 VAL A CA 1
ATOM 1253 C C . VAL A 1 162 ? -16.043 4.468 1.720 1.00 95.38 162 VAL A C 1
ATOM 1255 O O . VAL A 1 162 ? -15.905 3.920 2.814 1.00 95.38 162 VAL A O 1
ATOM 1258 N N . ALA A 1 163 ? -16.127 3.780 0.582 1.00 96.56 163 ALA A N 1
ATOM 1259 C CA . ALA A 1 163 ? -15.976 2.335 0.487 1.00 96.56 163 ALA A CA 1
ATOM 1260 C C . ALA A 1 163 ? -14.580 1.898 0.955 1.00 96.56 163 ALA A C 1
ATOM 1262 O O . ALA A 1 163 ? -14.473 1.027 1.821 1.00 96.56 163 ALA A O 1
ATOM 1263 N N . PHE A 1 164 ? -13.529 2.581 0.491 1.00 97.50 164 PHE A N 1
ATOM 1264 C CA . PHE A 1 164 ? -12.160 2.317 0.930 1.00 97.50 164 PHE A CA 1
ATOM 1265 C C . PHE A 1 164 ? -11.985 2.529 2.443 1.00 97.50 164 PHE A C 1
ATOM 1267 O O . PHE A 1 164 ? -11.315 1.744 3.110 1.00 97.50 164 PHE A O 1
ATOM 1274 N N . ALA A 1 165 ? -12.627 3.550 3.023 1.00 95.88 165 ALA A N 1
ATOM 1275 C CA . ALA A 1 165 ? -12.563 3.801 4.463 1.00 95.88 165 ALA A CA 1
ATOM 1276 C C . ALA A 1 165 ? -13.254 2.724 5.308 1.00 95.88 165 ALA A C 1
ATOM 1278 O O . ALA A 1 165 ? -12.733 2.358 6.362 1.00 95.88 165 ALA A O 1
ATOM 1279 N N . ARG A 1 166 ? -14.389 2.187 4.841 1.00 95.00 166 ARG A N 1
ATOM 1280 C CA . ARG A 1 166 ? -15.068 1.050 5.489 1.00 95.00 166 ARG A CA 1
ATOM 1281 C C . ARG A 1 166 ? -14.202 -0.203 5.443 1.00 95.00 166 ARG A C 1
ATOM 1283 O O . ARG A 1 166 ? -13.982 -0.840 6.465 1.00 95.00 166 ARG A O 1
ATOM 1290 N N . ARG A 1 167 ? -13.630 -0.504 4.279 1.00 95.81 167 ARG A N 1
ATOM 1291 C CA . ARG A 1 167 ? -12.674 -1.602 4.104 1.00 95.81 167 ARG A CA 1
ATOM 1292 C C . ARG A 1 167 ? -11.449 -1.439 5.016 1.00 95.81 167 ARG A C 1
ATOM 1294 O O . ARG A 1 167 ? -11.004 -2.400 5.637 1.00 95.81 167 ARG A O 1
ATOM 1301 N N . PHE A 1 168 ? -10.923 -0.222 5.140 1.00 95.56 168 PHE A N 1
ATOM 1302 C CA . PHE A 1 168 ? -9.829 0.085 6.061 1.00 95.56 168 PHE A CA 1
ATOM 1303 C C . PHE A 1 168 ? -10.218 -0.134 7.534 1.00 95.56 168 PHE A C 1
ATOM 1305 O O . PHE A 1 168 ? -9.417 -0.662 8.304 1.00 95.56 168 PHE A O 1
ATOM 1312 N N . GLU A 1 169 ? -11.447 0.205 7.926 1.00 92.81 169 GLU A N 1
ATOM 1313 C CA . GLU A 1 169 ? -11.983 -0.096 9.260 1.00 92.81 169 GLU A CA 1
ATOM 1314 C C . GLU A 1 169 ? -12.064 -1.606 9.518 1.00 92.81 169 GLU A C 1
ATOM 1316 O O . GLU A 1 169 ? -11.610 -2.081 10.560 1.00 92.81 169 GLU A O 1
ATOM 1321 N N . GLU A 1 170 ? -12.552 -2.380 8.547 1.00 93.31 170 GLU A N 1
ATOM 1322 C CA . GLU A 1 170 ? -12.593 -3.845 8.629 1.00 93.31 170 GLU A CA 1
ATOM 1323 C C . GLU A 1 170 ? -11.197 -4.445 8.835 1.00 93.31 170 GLU A C 1
ATOM 1325 O O . GLU A 1 170 ? -11.025 -5.349 9.654 1.00 93.31 170 GLU A O 1
ATOM 1330 N N . TRP A 1 171 ? -10.178 -3.917 8.148 1.00 94.38 171 TRP A N 1
ATOM 1331 C CA . TRP A 1 171 ? -8.790 -4.344 8.341 1.00 94.38 171 TRP A CA 1
ATOM 1332 C C . TRP A 1 171 ? -8.275 -4.058 9.752 1.00 94.38 171 TRP A C 1
ATOM 1334 O O . TRP A 1 171 ? -7.596 -4.900 10.333 1.00 94.38 171 TRP A O 1
ATOM 1344 N N . GLN A 1 172 ? -8.610 -2.900 10.322 1.00 90.31 172 GLN A N 1
ATOM 1345 C CA . GLN A 1 172 ? -8.190 -2.538 11.679 1.00 90.31 172 GLN A CA 1
ATOM 1346 C C . GLN A 1 172 ? -8.883 -3.372 12.763 1.00 90.31 172 GLN A C 1
ATOM 1348 O O . GLN A 1 172 ? -8.285 -3.644 13.807 1.00 90.31 172 GLN A O 1
ATOM 1353 N N . LEU A 1 173 ? -10.142 -3.753 12.534 1.00 88.50 173 LEU A N 1
ATOM 1354 C CA . LEU A 1 173 ? -10.915 -4.606 13.440 1.00 88.50 173 LEU A CA 1
ATOM 1355 C C . LEU A 1 1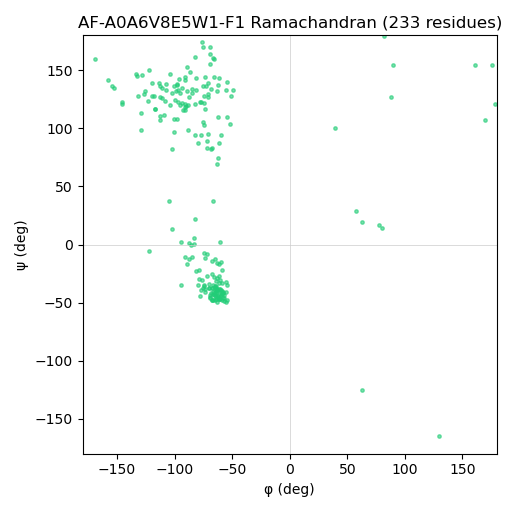73 ? -10.547 -6.092 13.306 1.00 88.50 173 LEU A C 1
ATOM 1357 O O . LEU A 1 173 ? -10.778 -6.867 14.237 1.00 88.50 173 LEU A O 1
ATOM 1361 N N . GLY A 1 174 ? -9.970 -6.488 12.170 1.00 88.44 174 GLY A N 1
ATOM 1362 C CA . GLY A 1 174 ? -9.480 -7.837 11.918 1.00 88.44 174 GLY A CA 1
ATOM 1363 C C . GLY A 1 174 ? -8.300 -8.239 12.811 1.00 88.44 174 GLY A C 1
ATOM 1364 O O . GLY A 1 174 ? -7.587 -7.405 13.369 1.00 88.44 174 GLY A O 1
ATOM 1365 N N . SER A 1 175 ? -8.086 -9.551 12.943 1.00 86.88 175 SER A N 1
ATOM 1366 C CA . SER A 1 175 ? -6.939 -10.125 13.665 1.00 86.88 175 SER A CA 1
ATOM 1367 C C . SER A 1 175 ? -5.704 -10.340 12.791 1.00 86.88 175 SER A C 1
ATOM 1369 O O . SER A 1 175 ? -4.616 -10.562 13.321 1.00 86.88 175 SER A O 1
ATOM 1371 N N . ASP A 1 176 ? -5.883 -10.334 11.472 1.00 89.81 176 ASP A N 1
ATOM 1372 C CA . ASP A 1 176 ? -4.822 -10.611 10.512 1.00 89.81 176 ASP A CA 1
ATOM 1373 C C . ASP A 1 176 ? -4.118 -9.316 10.105 1.00 89.81 176 ASP A C 1
ATOM 1375 O O . ASP A 1 176 ? -4.753 -8.279 9.912 1.00 89.81 176 ASP A O 1
ATOM 1379 N N . ASP A 1 177 ? -2.798 -9.386 9.942 1.00 94.38 177 ASP A N 1
ATOM 1380 C CA . ASP A 1 177 ? -2.037 -8.284 9.361 1.00 94.38 177 ASP A CA 1
ATOM 1381 C C . ASP A 1 177 ? -2.438 -8.097 7.887 1.00 94.38 177 ASP A C 1
ATOM 1383 O O . ASP A 1 177 ? -2.722 -9.061 7.167 1.00 94.38 177 ASP A O 1
ATOM 1387 N N . VAL A 1 178 ? -2.470 -6.846 7.432 1.00 97.38 178 VAL A N 1
ATOM 1388 C CA . VAL A 1 178 ? -2.831 -6.490 6.056 1.00 97.38 178 VAL A CA 1
ATOM 1389 C C . VAL A 1 178 ? -1.646 -5.815 5.382 1.00 97.38 178 VAL A C 1
ATOM 1391 O O . VAL A 1 178 ? -1.084 -4.845 5.885 1.00 97.38 178 VAL A O 1
ATOM 1394 N N . HIS A 1 179 ? -1.276 -6.320 4.215 1.00 98.00 179 HIS A N 1
ATOM 1395 C CA . HIS A 1 179 ? -0.164 -5.848 3.407 1.00 98.00 179 HIS A CA 1
ATOM 1396 C C . HIS A 1 179 ? -0.714 -5.231 2.123 1.00 98.00 179 HIS A C 1
ATOM 1398 O O . HIS A 1 179 ? -1.167 -5.957 1.242 1.00 98.00 179 HIS A O 1
ATOM 1404 N N . LEU A 1 180 ? -0.676 -3.902 2.003 1.00 98.00 180 LEU A N 1
ATOM 1405 C CA . LEU A 1 180 ? -0.946 -3.212 0.738 1.00 98.00 180 LEU A CA 1
ATOM 1406 C C . LEU A 1 180 ? 0.373 -3.037 0.001 1.00 98.00 180 LEU A C 1
ATOM 1408 O O . LEU A 1 180 ? 1.279 -2.397 0.524 1.00 98.00 180 LEU A O 1
ATOM 1412 N N . ALA A 1 181 ? 0.498 -3.574 -1.203 1.00 98.06 181 ALA A N 1
ATOM 1413 C CA . ALA A 1 181 ? 1.732 -3.486 -1.967 1.00 98.06 181 ALA A CA 1
ATOM 1414 C C . ALA A 1 181 ? 1.551 -2.623 -3.213 1.00 98.06 181 ALA A C 1
ATOM 1416 O O . ALA A 1 181 ? 0.669 -2.877 -4.027 1.00 98.06 181 ALA A O 1
ATOM 1417 N N . VAL A 1 182 ? 2.411 -1.620 -3.377 1.00 96.94 182 VAL A N 1
ATOM 1418 C CA . VAL A 1 182 ? 2.527 -0.838 -4.610 1.00 96.94 182 VAL A CA 1
ATOM 1419 C C . VAL A 1 182 ? 3.543 -1.522 -5.519 1.00 96.94 182 VAL A C 1
ATOM 1421 O O . VAL A 1 182 ? 4.622 -1.916 -5.058 1.00 96.94 182 VAL A O 1
ATOM 1424 N N . GLY A 1 183 ? 3.173 -1.703 -6.788 1.00 91.50 183 GLY A N 1
ATOM 1425 C CA . GLY A 1 183 ? 4.010 -2.364 -7.787 1.00 91.50 183 GLY A CA 1
ATOM 1426 C C . GLY A 1 183 ? 5.281 -1.574 -8.128 1.00 91.50 183 GLY A C 1
ATOM 1427 O O . GLY A 1 183 ? 5.352 -0.369 -7.870 1.00 91.50 183 GLY A O 1
ATOM 1428 N N . PRO A 1 184 ? 6.300 -2.239 -8.698 1.00 92.38 184 PRO A N 1
ATOM 1429 C CA . PRO A 1 184 ? 7.487 -1.567 -9.221 1.00 92.38 184 PRO A CA 1
ATOM 1430 C C . PRO A 1 184 ? 7.149 -0.748 -10.477 1.00 92.38 184 PRO A C 1
ATOM 1432 O O . PRO A 1 184 ? 6.071 -0.890 -11.052 1.00 92.38 184 PRO A O 1
ATOM 1435 N N . ALA A 1 185 ? 8.091 0.081 -10.935 1.00 88.94 185 ALA A N 1
ATOM 1436 C CA . ALA A 1 185 ? 7.912 0.934 -12.117 1.00 88.94 185 ALA A CA 1
ATOM 1437 C C . ALA A 1 185 ? 7.505 0.165 -13.392 1.00 88.94 185 ALA A C 1
ATOM 1439 O O . ALA A 1 185 ? 6.743 0.689 -14.195 1.00 88.94 185 ALA A O 1
ATOM 1440 N N . GLU A 1 186 ? 7.974 -1.078 -13.538 1.00 89.88 186 GLU A N 1
ATOM 1441 C CA . GLU A 1 186 ? 7.687 -1.960 -14.681 1.00 89.88 186 GLU A CA 1
ATOM 1442 C C . GLU A 1 186 ? 6.374 -2.759 -14.531 1.00 89.88 186 GLU A C 1
ATOM 1444 O O . GLU A 1 186 ? 6.026 -3.553 -15.402 1.00 89.88 186 GLU A O 1
ATOM 1449 N N . GLY A 1 187 ? 5.649 -2.590 -13.418 1.00 91.25 187 GLY A N 1
ATOM 1450 C CA . GLY A 1 187 ? 4.452 -3.368 -13.094 1.00 91.25 187 GLY A CA 1
ATOM 1451 C C . GLY A 1 187 ? 4.738 -4.738 -12.463 1.00 91.25 187 GLY A C 1
ATOM 1452 O O . GLY A 1 187 ? 5.880 -5.124 -12.204 1.00 91.25 187 GLY A O 1
ATOM 1453 N N . TRP A 1 188 ? 3.678 -5.484 -12.144 1.00 94.81 188 TRP A N 1
ATOM 1454 C CA . TRP A 1 188 ? 3.812 -6.779 -11.470 1.00 94.81 188 TRP A CA 1
ATOM 1455 C C . TRP A 1 188 ? 4.402 -7.845 -12.406 1.00 94.81 188 TRP A C 1
ATOM 1457 O O . TRP A 1 188 ? 3.849 -8.077 -13.484 1.00 94.81 188 TRP A O 1
ATOM 1467 N N . PRO A 1 189 ? 5.485 -8.541 -12.012 1.00 94.06 189 PRO A N 1
ATOM 1468 C CA . PRO A 1 189 ? 6.063 -9.590 -12.841 1.00 94.06 189 PRO A CA 1
ATOM 1469 C C . PRO A 1 189 ? 5.129 -10.810 -12.916 1.00 94.06 189 PRO A C 1
ATOM 1471 O O . PRO A 1 189 ? 4.346 -11.056 -11.990 1.00 94.06 189 PRO A O 1
ATOM 1474 N N . PRO A 1 190 ? 5.235 -11.628 -13.977 1.00 91.00 190 PRO A N 1
ATOM 1475 C CA . PRO A 1 190 ? 4.507 -12.885 -14.065 1.00 91.00 190 PRO A CA 1
ATOM 1476 C C . PRO A 1 190 ? 4.951 -13.822 -12.934 1.00 91.00 190 PRO A C 1
ATOM 1478 O O . PRO A 1 190 ? 6.072 -14.324 -12.925 1.00 91.00 190 PRO A O 1
ATOM 1481 N N . HIS A 1 191 ? 4.062 -14.042 -11.966 1.00 93.44 191 HIS A N 1
ATOM 1482 C CA . HIS A 1 191 ? 4.323 -14.877 -10.799 1.00 93.44 191 HIS A CA 1
ATOM 1483 C C . HIS A 1 191 ? 3.043 -15.610 -10.388 1.00 93.44 191 HIS A C 1
ATOM 1485 O O . HIS A 1 191 ? 2.020 -14.983 -10.098 1.00 93.44 191 HIS A O 1
ATOM 1491 N N . ASP A 1 192 ? 3.082 -16.944 -10.336 1.00 90.81 192 ASP A N 1
ATOM 1492 C CA . ASP A 1 192 ? 1.880 -17.760 -10.110 1.00 90.81 192 ASP A CA 1
ATOM 1493 C C . ASP A 1 192 ? 1.218 -17.482 -8.758 1.00 90.81 192 ASP A C 1
ATOM 1495 O O . ASP A 1 192 ? -0.010 -17.454 -8.658 1.00 90.81 192 ASP A O 1
ATOM 1499 N N . GLY A 1 193 ? 2.023 -17.156 -7.743 1.00 90.56 193 GLY A N 1
ATOM 1500 C CA . GLY A 1 193 ? 1.535 -16.748 -6.426 1.00 90.56 193 GLY A CA 1
ATOM 1501 C C . GLY A 1 193 ? 0.686 -15.471 -6.425 1.00 90.56 193 GLY A C 1
ATOM 1502 O O . GLY A 1 193 ? -0.038 -15.251 -5.465 1.00 90.56 193 GLY A O 1
ATOM 1503 N N . LEU A 1 194 ? 0.721 -14.649 -7.484 1.00 93.00 194 LEU A N 1
ATOM 1504 C CA . LEU A 1 194 ? -0.072 -13.415 -7.578 1.00 93.00 194 LEU A CA 1
ATOM 1505 C C . LEU A 1 194 ? -1.448 -13.607 -8.229 1.00 93.00 194 LEU A C 1
ATOM 1507 O O . LEU A 1 194 ? -2.261 -12.679 -8.217 1.00 93.00 194 LEU A O 1
ATOM 1511 N N . ARG A 1 195 ? -1.730 -14.769 -8.834 1.00 90.19 195 ARG A N 1
ATOM 1512 C CA . ARG A 1 195 ? -2.980 -14.988 -9.589 1.00 90.19 195 ARG A CA 1
ATOM 1513 C C . ARG A 1 195 ? -4.223 -14.919 -8.703 1.00 90.19 195 ARG A C 1
ATOM 1515 O O . ARG A 1 195 ? -5.241 -14.395 -9.131 1.00 90.19 195 ARG A O 1
ATOM 1522 N N . ALA A 1 196 ? -4.122 -15.431 -7.479 1.00 91.94 196 ALA A N 1
ATOM 1523 C CA . ALA A 1 196 ? -5.221 -15.468 -6.515 1.00 91.94 196 ALA A CA 1
ATOM 1524 C C . ALA A 1 196 ? -5.227 -14.271 -5.545 1.00 91.94 196 ALA A C 1
ATOM 1526 O O . ALA A 1 196 ? -6.061 -14.223 -4.644 1.00 91.94 196 ALA A O 1
ATOM 1527 N N . ILE A 1 197 ? -4.290 -13.329 -5.697 1.00 96.56 197 ILE A N 1
ATOM 1528 C CA . ILE A 1 197 ? -4.177 -12.173 -4.809 1.00 96.56 197 ILE A CA 1
ATOM 1529 C C . ILE A 1 197 ? -5.127 -11.076 -5.277 1.00 96.56 197 ILE A C 1
ATOM 1531 O O . ILE A 1 197 ? -5.202 -10.746 -6.463 1.00 96.56 197 ILE A O 1
ATOM 1535 N N . GLU A 1 198 ? -5.843 -10.516 -4.313 1.00 96.88 198 GLU A N 1
ATOM 1536 C CA . GLU A 1 198 ? -6.751 -9.400 -4.515 1.00 96.88 198 GLU A CA 1
ATOM 1537 C C . GLU A 1 198 ? -6.019 -8.155 -5.028 1.00 96.88 198 GLU A C 1
ATOM 1539 O O . GLU A 1 198 ? -4.896 -7.853 -4.615 1.00 96.88 198 GLU A O 1
ATOM 1544 N N . ARG A 1 199 ? -6.689 -7.416 -5.918 1.00 97.31 199 ARG A N 1
ATOM 1545 C CA . ARG A 1 199 ? -6.165 -6.209 -6.556 1.00 97.31 199 ARG A CA 1
ATOM 1546 C C . ARG A 1 199 ? -7.109 -5.033 -6.356 1.00 97.31 199 ARG A C 1
ATOM 1548 O O . ARG A 1 199 ? -8.299 -5.155 -6.644 1.00 97.31 199 ARG A O 1
ATOM 1555 N N . LEU A 1 200 ? -6.562 -3.898 -5.938 1.00 97.88 200 LEU A N 1
ATOM 1556 C CA . LEU A 1 200 ? -7.258 -2.616 -5.866 1.00 97.88 200 LEU A CA 1
ATOM 1557 C C . LEU A 1 200 ? -6.658 -1.636 -6.868 1.00 97.88 200 LEU A C 1
ATOM 1559 O O . LEU A 1 200 ? -5.440 -1.547 -7.006 1.00 97.88 200 LEU A O 1
ATOM 1563 N N . SER A 1 201 ? -7.524 -0.879 -7.528 1.00 97.31 201 SER A N 1
ATOM 1564 C CA . SER A 1 201 ? -7.145 0.138 -8.503 1.00 97.31 201 SER A CA 1
ATOM 1565 C C . SER A 1 201 ? -7.444 1.528 -7.956 1.00 97.31 201 SER A C 1
ATOM 1567 O O . SER A 1 201 ? -8.513 1.771 -7.397 1.00 97.31 201 SER A O 1
ATOM 1569 N N . LEU A 1 202 ? -6.489 2.449 -8.115 1.00 96.81 202 LEU A N 1
ATOM 1570 C CA . LEU A 1 202 ? -6.668 3.861 -7.756 1.00 96.81 202 LEU A CA 1
ATOM 1571 C C . LEU A 1 202 ? -7.472 4.628 -8.810 1.00 96.81 202 LEU A C 1
ATOM 1573 O O . LEU A 1 202 ? -8.090 5.641 -8.497 1.00 96.81 202 LEU A O 1
ATOM 1577 N N . SER A 1 203 ? -7.379 4.209 -10.073 1.00 95.12 203 SER A N 1
ATOM 1578 C CA . SER A 1 203 ? -7.927 4.917 -11.227 1.00 95.12 203 SER A CA 1
ATOM 1579 C C . SER A 1 203 ? -7.866 4.029 -12.465 1.00 95.12 203 SER A C 1
ATOM 1581 O O . SER A 1 203 ? -7.066 3.102 -12.538 1.00 95.12 203 SER A O 1
ATOM 1583 N N . ALA A 1 204 ? -8.684 4.347 -13.470 1.00 94.12 204 ALA A N 1
ATOM 1584 C CA . ALA A 1 204 ? -8.567 3.744 -14.797 1.00 94.12 204 ALA A CA 1
ATOM 1585 C C . ALA A 1 204 ? -7.349 4.292 -15.569 1.00 94.12 204 ALA A C 1
ATOM 1587 O O . ALA A 1 204 ? -7.004 3.778 -16.628 1.00 94.12 204 ALA A O 1
ATOM 1588 N N . MET A 1 205 ? -6.727 5.362 -15.061 1.00 95.25 205 MET A N 1
ATOM 1589 C CA . MET A 1 205 ? -5.510 5.951 -15.608 1.00 95.25 205 MET A CA 1
ATOM 1590 C C . MET A 1 205 ? -4.267 5.338 -14.962 1.00 95.25 205 MET A C 1
ATOM 1592 O O . MET A 1 205 ? -4.233 5.108 -13.753 1.00 95.25 205 MET A O 1
ATOM 1596 N N . THR A 1 206 ? -3.211 5.183 -15.754 1.00 92.81 206 THR A N 1
ATOM 1597 C CA . THR A 1 206 ? -1.902 4.751 -15.264 1.00 92.81 206 THR A CA 1
ATOM 1598 C C . THR A 1 206 ? -1.180 5.911 -14.578 1.00 92.81 206 THR A C 1
ATOM 1600 O O . THR A 1 206 ? -0.923 6.954 -15.187 1.00 92.81 206 THR A O 1
ATOM 1603 N N . TYR A 1 207 ? -0.815 5.722 -13.310 1.00 93.69 207 TYR A N 1
ATOM 1604 C CA . TYR A 1 207 ? 0.035 6.652 -12.566 1.00 93.69 207 TYR A CA 1
ATOM 1605 C C . TYR A 1 207 ? 1.459 6.105 -12.432 1.00 93.69 207 TYR A C 1
ATOM 1607 O O . TYR A 1 207 ? 1.636 4.897 -12.264 1.00 93.69 207 TYR A O 1
ATOM 1615 N N . PRO A 1 208 ? 2.489 6.973 -12.424 1.00 93.75 208 PRO A N 1
ATOM 1616 C CA . PRO A 1 208 ? 3.825 6.568 -12.006 1.00 93.75 208 PRO A CA 1
ATOM 1617 C C . PRO A 1 208 ? 3.779 5.948 -10.606 1.00 93.75 208 PRO A C 1
ATOM 1619 O O . PRO A 1 208 ? 3.089 6.463 -9.725 1.00 93.75 208 PRO A O 1
ATOM 1622 N N . HIS A 1 209 ? 4.536 4.874 -10.383 1.00 93.38 209 HIS A N 1
ATOM 1623 C CA . HIS A 1 209 ? 4.496 4.119 -9.124 1.00 93.38 209 HIS A CA 1
ATOM 1624 C C . HIS A 1 209 ? 4.732 4.985 -7.865 1.00 93.38 209 HIS A C 1
ATOM 1626 O O . HIS A 1 209 ? 4.086 4.759 -6.844 1.00 93.38 209 HIS A O 1
ATOM 1632 N N . GLU A 1 210 ? 5.588 6.015 -7.933 1.00 94.88 210 GLU A N 1
ATOM 1633 C CA . GLU A 1 210 ? 5.817 6.946 -6.812 1.00 94.88 210 GLU A CA 1
ATOM 1634 C C . GLU A 1 210 ? 4.576 7.795 -6.498 1.00 94.88 210 GLU A C 1
ATOM 1636 O O . GLU A 1 210 ? 4.218 7.966 -5.332 1.00 94.88 210 GLU A O 1
ATOM 1641 N N . LEU A 1 211 ? 3.873 8.272 -7.532 1.00 95.81 211 LEU A N 1
ATOM 1642 C CA . LEU A 1 211 ? 2.616 9.004 -7.367 1.00 95.81 211 LEU A CA 1
ATO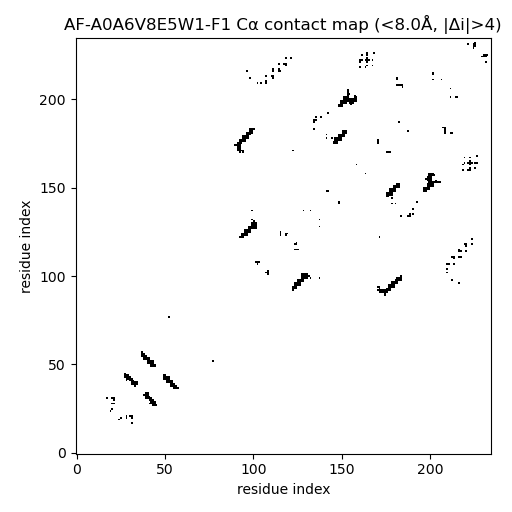M 1643 C C . LEU A 1 211 ? 1.514 8.078 -6.846 1.00 95.81 211 LEU A C 1
ATOM 1645 O O . LEU A 1 211 ? 0.779 8.456 -5.937 1.00 95.81 211 LEU A O 1
ATOM 1649 N N . ALA A 1 212 ? 1.432 6.851 -7.368 1.00 96.19 212 ALA A N 1
ATOM 1650 C CA . ALA A 1 212 ? 0.497 5.846 -6.873 1.00 96.19 212 ALA A CA 1
ATOM 1651 C C . ALA A 1 212 ? 0.733 5.553 -5.381 1.00 96.19 212 ALA A C 1
ATOM 1653 O O . ALA A 1 212 ? -0.219 5.516 -4.604 1.00 96.19 212 ALA A O 1
ATOM 1654 N N . ALA A 1 213 ? 1.993 5.428 -4.950 1.00 96.69 213 ALA A N 1
ATOM 1655 C CA . ALA A 1 213 ? 2.333 5.273 -3.538 1.00 96.69 213 ALA A CA 1
ATOM 1656 C C . ALA A 1 213 ? 1.892 6.483 -2.700 1.00 96.69 213 ALA A C 1
ATOM 1658 O O . ALA A 1 213 ? 1.262 6.301 -1.659 1.00 96.69 213 ALA A O 1
ATOM 1659 N N . ALA A 1 214 ? 2.150 7.709 -3.164 1.00 96.94 214 ALA A N 1
ATOM 1660 C CA . ALA A 1 214 ? 1.689 8.918 -2.481 1.00 96.94 214 ALA A CA 1
ATOM 1661 C C . ALA A 1 214 ? 0.155 8.959 -2.345 1.00 96.94 214 ALA A C 1
ATOM 1663 O O . ALA A 1 214 ? -0.359 9.277 -1.271 1.00 96.94 214 ALA A O 1
ATOM 1664 N N . MET A 1 215 ? -0.575 8.573 -3.395 1.00 97.19 215 MET A N 1
ATOM 1665 C CA . MET A 1 215 ? -2.037 8.491 -3.382 1.00 97.19 215 MET A CA 1
ATOM 1666 C C . MET A 1 215 ? -2.555 7.435 -2.403 1.00 97.19 215 MET A C 1
ATOM 1668 O O . MET A 1 215 ? -3.482 7.722 -1.653 1.00 97.19 215 MET A O 1
ATOM 1672 N N . VAL A 1 216 ? -1.952 6.243 -2.350 1.00 97.81 216 VAL A N 1
ATOM 1673 C CA . VAL A 1 216 ? -2.342 5.190 -1.390 1.00 97.81 216 VAL A CA 1
ATOM 1674 C C . VAL A 1 216 ? -2.206 5.685 0.046 1.00 97.81 216 VAL A C 1
ATOM 1676 O O . VAL A 1 216 ? -3.122 5.526 0.851 1.00 97.81 216 VAL A O 1
ATOM 1679 N N . VAL A 1 217 ? -1.074 6.309 0.378 1.00 97.44 217 VAL A N 1
ATOM 1680 C CA . VAL A 1 217 ? -0.819 6.803 1.738 1.00 97.44 217 VAL A CA 1
ATOM 1681 C C . VAL A 1 217 ? -1.765 7.960 2.087 1.00 97.44 217 VAL A C 1
ATOM 1683 O O . VAL A 1 217 ? -2.263 8.023 3.213 1.00 97.44 217 VAL A O 1
ATOM 1686 N N . GLU A 1 218 ? -2.083 8.837 1.131 1.00 97.69 218 GLU A N 1
ATOM 1687 C CA . GLU A 1 218 ? -3.090 9.885 1.327 1.00 97.69 218 GLU A CA 1
ATOM 1688 C C . GLU A 1 218 ? -4.499 9.307 1.517 1.00 97.69 218 GLU A C 1
ATOM 1690 O O . GLU A 1 218 ? -5.187 9.733 2.443 1.00 97.69 218 GLU A O 1
ATOM 1695 N N . GLN A 1 219 ? -4.915 8.305 0.734 1.00 97.69 219 GLN A N 1
ATOM 1696 C CA . GLN A 1 219 ? -6.224 7.664 0.901 1.00 97.69 219 GLN A CA 1
ATOM 1697 C C . GLN A 1 219 ? -6.338 6.934 2.241 1.00 97.69 219 GLN A C 1
ATOM 1699 O O . GLN A 1 219 ? -7.395 6.972 2.867 1.00 97.69 219 GLN A O 1
ATOM 1704 N N . LEU A 1 220 ? -5.257 6.326 2.737 1.00 97.19 220 LEU A N 1
ATOM 1705 C CA . LEU A 1 220 ? -5.227 5.757 4.089 1.00 97.19 220 LEU A CA 1
ATOM 1706 C C . LEU A 1 220 ? -5.370 6.849 5.153 1.00 97.19 220 LEU A C 1
ATOM 1708 O O . LEU A 1 220 ? -6.129 6.686 6.107 1.00 97.19 220 LEU A O 1
ATOM 1712 N N . TYR A 1 221 ? -4.708 7.995 4.984 1.00 96.19 221 TYR A N 1
ATOM 1713 C CA . TYR A 1 221 ? -4.928 9.143 5.863 1.00 96.19 221 TYR A CA 1
ATOM 1714 C C . TYR A 1 221 ? -6.384 9.623 5.805 1.00 96.19 221 TYR A C 1
ATOM 1716 O O . TYR A 1 221 ? -7.025 9.777 6.847 1.00 96.19 221 TYR A O 1
ATOM 1724 N N . ARG A 1 222 ? -6.947 9.777 4.607 1.00 95.75 222 ARG A N 1
ATOM 1725 C CA . ARG A 1 222 ? -8.349 10.146 4.396 1.00 95.75 222 ARG A CA 1
ATOM 1726 C C . ARG A 1 222 ? -9.305 9.163 5.066 1.00 95.75 222 ARG A C 1
ATOM 1728 O O . ARG A 1 222 ? -10.227 9.611 5.741 1.00 95.75 222 ARG A O 1
ATOM 1735 N N . ALA A 1 223 ? -9.057 7.860 4.954 1.00 95.81 223 ALA A N 1
ATOM 1736 C CA . ALA A 1 223 ? -9.817 6.821 5.642 1.00 95.81 223 ALA A CA 1
ATOM 1737 C C . ALA A 1 223 ? -9.811 7.030 7.162 1.00 95.81 223 ALA A C 1
ATOM 1739 O O . ALA A 1 223 ? -10.871 7.025 7.788 1.00 95.81 223 ALA A O 1
ATOM 1740 N N . THR A 1 224 ? -8.646 7.322 7.751 1.00 93.19 224 THR A N 1
ATOM 1741 C CA . THR A 1 224 ? -8.556 7.605 9.194 1.00 93.19 224 THR A CA 1
ATOM 1742 C C . THR A 1 224 ? -9.317 8.868 9.604 1.00 93.19 224 THR A C 1
ATOM 1744 O O . THR A 1 224 ? -9.836 8.941 10.714 1.00 93.19 224 THR A O 1
ATOM 1747 N N . GLU A 1 225 ? -9.410 9.870 8.732 1.00 93.06 225 GLU A N 1
ATOM 1748 C CA . GLU A 1 225 ? -10.147 11.104 9.011 1.00 93.06 225 GLU A CA 1
ATOM 1749 C C . GLU A 1 225 ? -11.664 10.921 8.879 1.00 93.06 225 GLU A C 1
ATOM 1751 O O . GLU A 1 225 ? -12.406 11.386 9.746 1.00 93.06 225 GLU A O 1
ATOM 1756 N N . ILE A 1 226 ? -12.119 10.151 7.883 1.00 91.50 226 ILE A N 1
ATOM 1757 C CA . ILE A 1 226 ? -13.525 9.735 7.756 1.00 91.50 226 ILE A CA 1
ATOM 1758 C C . ILE A 1 226 ? -13.976 8.995 9.019 1.00 91.50 226 ILE A C 1
ATOM 1760 O O . ILE A 1 226 ? -15.001 9.347 9.599 1.00 91.50 226 ILE A O 1
ATOM 1764 N N . GLN A 1 227 ? -13.192 8.017 9.485 1.00 88.12 227 GLN A N 1
ATOM 1765 C CA . GLN A 1 227 ? -13.498 7.246 10.697 1.00 88.12 227 GLN A CA 1
ATOM 1766 C C . GLN A 1 227 ? -13.623 8.126 11.947 1.00 88.12 227 GLN A C 1
ATOM 1768 O O . GLN A 1 227 ? -14.418 7.848 12.840 1.00 88.12 227 GLN A O 1
ATOM 1773 N N . ARG A 1 228 ? -12.846 9.213 12.028 1.00 84.81 228 ARG A N 1
ATOM 1774 C CA . ARG A 1 228 ? -12.910 10.162 13.152 1.00 84.81 228 ARG A CA 1
ATOM 1775 C C . ARG A 1 228 ? -14.143 11.060 13.108 1.00 84.81 228 ARG A C 1
ATOM 1777 O O . ARG A 1 228 ? -14.330 11.845 14.037 1.00 84.81 228 ARG A O 1
ATOM 1784 N N . GLY A 1 229 ? -14.928 11.012 12.032 1.00 76.31 229 GLY A N 1
ATOM 1785 C CA . GLY A 1 229 ? -15.977 11.989 11.765 1.00 76.31 229 GLY A CA 1
ATOM 1786 C C . GLY A 1 229 ? -15.419 13.401 11.574 1.00 76.31 229 GLY A C 1
ATOM 1787 O O . GLY A 1 229 ? -16.157 14.374 11.736 1.00 76.31 229 GLY A O 1
ATOM 1788 N N . SER A 1 230 ? -14.120 13.547 11.269 1.00 55.97 230 SER A N 1
ATOM 1789 C CA . SER A 1 230 ? -13.586 14.857 10.918 1.00 55.97 230 SER A CA 1
ATOM 1790 C C . SER A 1 230 ? -14.135 15.198 9.533 1.00 55.97 230 SER A C 1
ATOM 1792 O O . SER A 1 230 ? -14.101 14.382 8.615 1.00 55.97 230 SER A O 1
ATOM 1794 N N . GLY A 1 231 ? -14.707 16.393 9.371 1.00 54.56 231 GLY A N 1
ATOM 1795 C CA . GLY A 1 231 ? -15.289 16.876 8.110 1.00 54.56 231 GLY A CA 1
ATOM 1796 C C . GLY A 1 231 ? -14.265 17.100 6.985 1.00 54.56 231 GLY A C 1
ATOM 1797 O O . GLY A 1 231 ? -14.364 18.078 6.250 1.00 54.56 231 GLY A O 1
ATOM 1798 N N . TYR A 1 232 ? -13.249 16.238 6.867 1.00 52.81 232 TYR A N 1
ATOM 1799 C CA . TYR A 1 232 ? -12.242 16.228 5.809 1.00 52.81 232 TYR A CA 1
ATOM 1800 C C . TYR A 1 232 ? -12.843 15.852 4.442 1.00 52.81 232 TYR A C 1
ATOM 1802 O O . TYR A 1 232 ? -12.232 16.094 3.404 1.00 52.81 232 TYR A O 1
ATOM 1810 N N . HIS A 1 233 ? -14.072 15.321 4.419 1.00 53.16 233 HIS A N 1
ATOM 1811 C CA . HIS A 1 233 ? -14.899 15.219 3.216 1.00 53.16 233 HIS A CA 1
ATOM 1812 C C . HIS A 1 233 ? -15.420 16.592 2.799 1.00 53.16 233 HIS A C 1
ATOM 1814 O O . HIS A 1 233 ? -16.543 16.982 3.107 1.00 53.16 233 HIS A O 1
ATOM 1820 N N . LYS A 1 234 ? -14.576 17.331 2.084 1.00 52.62 234 LYS A N 1
ATOM 1821 C CA . LYS A 1 234 ? -15.018 18.422 1.220 1.00 52.62 234 LYS A CA 1
ATOM 1822 C C . LYS A 1 234 ? -15.023 17.853 -0.195 1.00 52.62 234 LYS A C 1
ATOM 1824 O O . LYS A 1 234 ? -13.950 17.668 -0.766 1.00 52.62 234 LYS A O 1
ATOM 1829 N N . ALA A 1 235 ? -16.204 17.423 -0.637 1.00 44.09 235 ALA A N 1
ATOM 1830 C CA . ALA A 1 235 ? -16.461 17.031 -2.021 1.00 44.09 235 ALA A CA 1
ATOM 1831 C C . ALA A 1 235 ? -16.305 18.237 -2.957 1.00 44.09 235 ALA A C 1
ATOM 1833 O O . ALA A 1 235 ? -16.549 19.372 -2.480 1.00 44.09 235 ALA A O 1
#